Protein AF-A0AAV8US82-F1 (afdb_monomer_lite)

InterPro domains:
  IPR003611 Nuclease associated modular domain 3 [PF07460] (107-121)
  IPR003611 Nuclease associated modular domain 3 [PF07460] (138-174)
  IPR003611 Nuclease associated modular domain 3 [SM00496] (70-86)
  IPR003611 Nuclease associated modular domain 3 [SM00496] (103-119)
  IPR003611 Nuclease associated modular domain 3 [SM00496] (120-136)
  IPR003611 Nuclease associated modular domain 3 [SM00496] (137-153)
  IPR003611 Nuclease associated modular domain 3 [SM00496] (161-177)

Structure (mmCIF, N/CA/C/O backbone):
data_AF-A0AAV8US82-F1
#
_entry.id   AF-A0AAV8US82-F1
#
loop_
_atom_site.group_PDB
_atom_site.id
_atom_site.type_symbol
_atom_site.label_atom_id
_atom_site.label_alt_id
_atom_site.label_comp_id
_atom_site.label_asym_id
_atom_site.label_entity_id
_atom_site.label_seq_id
_atom_site.pdbx_PDB_ins_code
_atom_site.Cartn_x
_atom_site.Cartn_y
_atom_site.Cartn_z
_atom_site.occupancy
_atom_site.B_iso_or_equiv
_atom_site.auth_seq_id
_atom_site.auth_comp_id
_atom_site.auth_asym_id
_atom_site.auth_atom_id
_atom_site.pdbx_PDB_model_num
ATOM 1 N N . MET A 1 1 ? 47.183 8.977 -23.874 1.00 42.22 1 MET A N 1
ATOM 2 C CA . MET A 1 1 ? 47.052 7.527 -23.623 1.00 42.22 1 MET A CA 1
ATOM 3 C C . MET A 1 1 ? 46.440 7.328 -22.242 1.00 42.22 1 MET A C 1
ATOM 5 O O . MET A 1 1 ? 47.158 7.392 -21.258 1.00 42.22 1 MET A O 1
ATOM 9 N N . LEU A 1 2 ? 45.120 7.169 -22.154 1.00 35.06 2 LEU A N 1
ATOM 10 C CA . LEU A 1 2 ? 44.425 6.800 -20.916 1.00 35.06 2 LEU A CA 1
ATOM 11 C C . LEU A 1 2 ? 43.397 5.733 -21.296 1.00 35.06 2 LEU A C 1
ATOM 13 O O . LEU A 1 2 ? 42.353 6.038 -21.866 1.00 35.06 2 LEU A O 1
ATOM 17 N N . PHE A 1 3 ? 43.766 4.471 -21.081 1.00 35.59 3 PHE A N 1
ATOM 18 C CA . PHE A 1 3 ? 42.927 3.312 -21.364 1.00 35.59 3 PHE A CA 1
ATOM 19 C C . PHE A 1 3 ? 41.887 3.142 -20.253 1.00 35.59 3 PHE A C 1
ATOM 21 O O . PHE A 1 3 ? 42.227 2.998 -19.080 1.00 35.59 3 PHE A O 1
ATOM 28 N N . GLY A 1 4 ? 40.613 3.169 -20.646 1.00 35.31 4 GLY A N 1
ATOM 29 C CA . GLY A 1 4 ? 39.471 2.895 -19.785 1.00 35.31 4 GLY A CA 1
ATOM 30 C C . GLY A 1 4 ? 39.311 1.400 -19.508 1.00 35.31 4 GLY A C 1
ATOM 31 O O . GLY A 1 4 ? 39.249 0.583 -20.425 1.00 35.31 4 GLY A O 1
ATOM 32 N N . LEU A 1 5 ? 39.193 1.053 -18.229 1.00 43.91 5 LEU A N 1
ATOM 33 C CA . LEU A 1 5 ? 38.812 -0.277 -17.763 1.00 43.91 5 LEU A CA 1
ATOM 34 C C . LEU A 1 5 ? 37.282 -0.411 -17.810 1.00 43.91 5 LEU A C 1
ATOM 36 O O . LEU A 1 5 ? 36.570 0.111 -16.952 1.00 43.91 5 LEU A O 1
ATOM 40 N N . LYS A 1 6 ? 36.768 -1.125 -18.818 1.00 38.59 6 LYS A N 1
ATOM 41 C CA . LYS A 1 6 ? 35.375 -1.594 -18.867 1.00 38.59 6 LYS A CA 1
ATOM 42 C C . LYS A 1 6 ? 35.201 -2.751 -17.875 1.00 38.59 6 LYS A C 1
ATOM 44 O O . LYS A 1 6 ? 35.838 -3.790 -18.011 1.00 38.59 6 LYS A O 1
ATOM 49 N N . ARG A 1 7 ? 34.318 -2.582 -16.884 1.00 40.16 7 ARG A N 1
ATOM 50 C CA . ARG A 1 7 ? 33.814 -3.672 -16.032 1.00 40.16 7 ARG A CA 1
ATOM 51 C C . ARG A 1 7 ? 32.749 -4.460 -16.792 1.00 40.16 7 ARG A C 1
ATOM 53 O O . ARG A 1 7 ? 31.735 -3.905 -17.204 1.00 40.16 7 ARG A O 1
ATOM 60 N N . GLN A 1 8 ? 32.984 -5.756 -16.933 1.00 41.34 8 GLN A N 1
ATOM 61 C CA . GLN A 1 8 ? 32.079 -6.735 -17.525 1.00 41.34 8 GLN A CA 1
ATOM 62 C C . GLN A 1 8 ? 31.111 -7.227 -16.437 1.00 41.34 8 GLN A C 1
ATOM 64 O O . GLN A 1 8 ? 31.534 -7.802 -15.435 1.00 41.34 8 GLN A O 1
ATOM 69 N N . ILE A 1 9 ? 29.817 -6.952 -16.598 1.00 44.22 9 ILE A N 1
ATOM 70 C CA . ILE A 1 9 ? 28.754 -7.466 -15.727 1.00 44.22 9 ILE A CA 1
ATOM 71 C C . ILE A 1 9 ? 28.287 -8.798 -16.322 1.00 44.22 9 ILE A C 1
ATOM 73 O O . ILE A 1 9 ? 27.673 -8.826 -17.382 1.00 44.22 9 ILE A O 1
ATOM 77 N N . TYR A 1 10 ? 28.591 -9.903 -15.643 1.00 37.44 10 TYR A N 1
ATOM 78 C CA . TYR A 1 10 ? 28.041 -11.227 -15.943 1.00 37.44 10 TYR A CA 1
ATOM 79 C C . TYR A 1 10 ? 26.631 -11.338 -15.336 1.00 37.44 10 TYR A C 1
ATOM 81 O O . TYR A 1 10 ? 26.475 -11.330 -14.113 1.00 37.44 10 TYR A O 1
ATOM 89 N N . SER A 1 11 ? 25.596 -11.455 -16.173 1.00 40.22 11 SER A N 1
ATOM 90 C CA . SER A 1 11 ? 24.223 -11.758 -15.750 1.00 40.22 11 SER A CA 1
ATOM 91 C C . SER A 1 11 ? 23.960 -13.267 -15.815 1.00 40.22 11 SER A C 1
ATOM 93 O O . SER A 1 11 ? 23.619 -13.810 -16.863 1.00 40.22 11 SER A O 1
ATOM 95 N N . GLY A 1 12 ? 24.098 -13.965 -14.689 1.00 34.31 12 GLY A N 1
ATOM 96 C CA . GLY A 1 12 ? 23.643 -15.350 -14.550 1.00 34.31 12 GLY A CA 1
ATOM 97 C C . GLY A 1 12 ? 22.154 -15.414 -14.200 1.00 34.31 12 GLY A C 1
ATOM 98 O O . GLY A 1 12 ? 21.806 -15.472 -13.021 1.00 34.31 12 GLY A O 1
ATOM 99 N N . CYS A 1 13 ? 21.270 -15.416 -15.199 1.00 37.44 13 CYS A N 1
ATOM 100 C CA . CYS A 1 13 ? 19.860 -15.769 -15.006 1.00 37.44 13 CYS A CA 1
ATOM 101 C C . CYS A 1 13 ? 19.706 -17.296 -14.986 1.00 37.44 13 CYS A C 1
ATOM 103 O O . CYS A 1 13 ? 19.759 -17.946 -16.024 1.00 37.44 13 CYS A O 1
ATOM 105 N N . ARG A 1 14 ? 19.490 -17.878 -13.799 1.00 35.06 14 ARG A N 1
ATOM 106 C CA . ARG A 1 14 ? 18.945 -19.237 -13.666 1.00 35.06 14 ARG A CA 1
ATOM 107 C C . ARG A 1 14 ? 17.428 -19.175 -13.822 1.00 35.06 14 ARG A C 1
ATOM 109 O O . ARG A 1 14 ? 16.722 -18.802 -12.887 1.00 35.06 14 ARG A O 1
ATOM 116 N N . THR A 1 15 ? 16.944 -19.562 -14.991 1.00 39.38 15 THR A N 1
ATOM 117 C CA . THR A 1 15 ? 15.550 -19.925 -15.242 1.00 39.38 15 THR A CA 1
ATOM 118 C C . THR A 1 15 ? 15.347 -21.376 -14.798 1.00 39.38 15 THR A C 1
ATOM 120 O O . THR A 1 15 ? 15.816 -22.314 -15.432 1.00 39.38 15 THR A O 1
ATOM 123 N N . SER A 1 16 ? 14.678 -21.593 -13.667 1.00 39.84 16 SER A N 1
ATOM 124 C CA . SER A 1 16 ? 14.129 -22.911 -13.334 1.00 39.84 16 SER A CA 1
ATOM 125 C C . SER A 1 16 ? 12.701 -22.975 -13.869 1.00 39.84 16 SER A C 1
ATOM 127 O O . SER A 1 16 ? 11.777 -22.469 -13.228 1.00 39.84 16 SER A O 1
ATOM 129 N N . GLY A 1 17 ? 12.560 -23.534 -15.072 1.00 35.47 17 GLY A N 1
ATOM 130 C CA . GLY A 1 17 ? 11.281 -23.894 -15.671 1.00 35.47 17 GLY A CA 1
ATOM 131 C C . GLY A 1 17 ? 10.616 -25.046 -14.917 1.00 35.47 17 GLY A C 1
ATOM 132 O O . GLY A 1 17 ? 11.270 -25.995 -14.490 1.00 35.47 17 GLY A O 1
ATOM 133 N N . LEU A 1 18 ? 9.305 -24.920 -14.743 1.00 38.06 18 LEU A N 1
ATOM 134 C CA . LEU A 1 18 ? 8.388 -26.000 -14.402 1.00 38.06 18 LEU A CA 1
ATOM 135 C C . LEU A 1 18 ? 7.977 -26.682 -15.713 1.00 38.06 18 LEU A C 1
ATOM 137 O O . LEU A 1 18 ? 7.464 -26.005 -16.600 1.00 38.06 18 LEU A O 1
ATOM 141 N N . ALA A 1 19 ? 8.164 -27.995 -15.813 1.00 38.72 19 ALA A N 1
ATOM 142 C CA . ALA A 1 19 ? 7.512 -28.838 -16.813 1.00 38.72 19 ALA A CA 1
ATOM 143 C C . ALA A 1 19 ? 6.780 -29.993 -16.096 1.00 38.72 19 ALA A C 1
ATOM 145 O O . ALA A 1 19 ? 7.244 -30.423 -15.034 1.00 38.72 19 ALA A O 1
ATOM 146 N N . PRO A 1 20 ? 5.621 -30.445 -16.613 1.00 46.97 20 PRO A N 1
ATOM 147 C CA . PRO A 1 20 ? 4.799 -31.491 -16.008 1.00 46.97 20 PRO A CA 1
ATOM 148 C C . PRO A 1 20 ? 5.281 -32.901 -16.390 1.00 46.97 20 PRO A C 1
ATOM 150 O O . PRO A 1 20 ? 6.065 -33.067 -17.319 1.00 46.97 20 PRO A O 1
ATOM 153 N N . GLY A 1 21 ? 4.822 -33.896 -15.626 1.00 38.47 21 GLY A N 1
ATOM 154 C CA . GLY A 1 21 ? 5.252 -35.292 -15.708 1.00 38.47 21 GLY A CA 1
ATOM 155 C C . GLY A 1 21 ? 4.680 -36.109 -16.868 1.00 38.47 21 GLY A C 1
ATOM 156 O O . GLY A 1 21 ? 3.776 -35.674 -17.578 1.00 38.47 21 GLY A O 1
ATOM 157 N N . GLY A 1 22 ? 5.223 -37.319 -16.983 1.00 32.03 22 GLY A N 1
ATOM 158 C CA . GLY A 1 22 ? 4.776 -38.407 -17.844 1.00 32.03 22 GLY A CA 1
ATOM 159 C C . GLY A 1 22 ? 5.729 -39.592 -17.694 1.00 32.03 22 GLY A C 1
ATOM 160 O O . GLY A 1 22 ? 6.931 -39.449 -17.903 1.00 32.03 22 GLY A O 1
ATOM 161 N N . ASP A 1 23 ? 5.173 -40.702 -17.231 1.00 35.00 23 ASP A N 1
ATOM 162 C CA . ASP A 1 23 ? 5.767 -42.017 -17.029 1.00 35.00 23 ASP A CA 1
ATOM 163 C C . ASP A 1 23 ? 6.097 -42.694 -18.372 1.00 35.00 23 ASP A C 1
ATOM 165 O O . ASP A 1 23 ? 5.269 -42.643 -19.269 1.00 35.00 23 ASP A O 1
ATOM 169 N N . GLU A 1 24 ? 7.257 -43.345 -18.502 1.00 40.06 24 GLU A N 1
ATOM 170 C CA . GLU A 1 24 ? 7.411 -44.661 -19.151 1.00 40.06 24 GLU A CA 1
ATOM 171 C C . GLU A 1 24 ? 8.867 -45.137 -19.030 1.00 40.06 24 GLU A C 1
ATOM 173 O O . GLU A 1 24 ? 9.829 -44.422 -19.312 1.00 40.06 24 GLU A O 1
ATOM 178 N N . SER A 1 25 ? 8.996 -46.344 -18.498 1.00 43.56 25 SER A N 1
ATOM 179 C CA . SER A 1 25 ? 10.198 -47.160 -18.392 1.00 43.56 25 SER A CA 1
ATOM 180 C C . SER A 1 25 ? 10.533 -47.781 -19.740 1.00 43.56 25 SER A C 1
ATOM 182 O O . SER A 1 25 ? 9.642 -48.393 -20.307 1.00 43.56 25 SER A O 1
ATOM 184 N N . ASP A 1 26 ? 11.796 -47.727 -20.163 1.00 38.09 26 ASP A N 1
ATOM 185 C CA . ASP A 1 26 ? 12.420 -48.818 -20.915 1.00 38.09 26 ASP A CA 1
ATOM 186 C C . ASP A 1 26 ? 13.948 -48.751 -20.794 1.00 38.09 26 ASP A C 1
ATOM 188 O O . ASP A 1 26 ? 14.585 -47.707 -20.967 1.00 38.09 26 ASP A O 1
ATOM 192 N N . ASP A 1 27 ? 14.500 -49.902 -20.425 1.00 39.09 27 ASP A N 1
ATOM 193 C CA . ASP A 1 27 ? 15.907 -50.254 -20.347 1.00 39.09 27 ASP A CA 1
ATOM 194 C C . ASP A 1 27 ? 16.623 -50.072 -21.692 1.00 39.09 27 ASP A C 1
ATOM 196 O O . ASP A 1 27 ? 16.183 -50.624 -22.695 1.00 39.09 27 ASP A O 1
ATOM 200 N N . VAL A 1 28 ? 17.790 -49.418 -21.703 1.00 43.53 28 VAL A N 1
ATOM 201 C CA . VAL A 1 28 ? 18.845 -49.729 -22.682 1.00 43.53 28 VAL A CA 1
ATOM 202 C C . VAL A 1 28 ? 20.243 -49.501 -22.113 1.00 43.53 28 VAL A C 1
ATOM 204 O O . VAL A 1 28 ? 20.536 -48.520 -21.430 1.00 43.53 28 VAL A O 1
ATOM 207 N N . GLU A 1 29 ? 21.066 -50.495 -22.423 1.00 38.88 29 GLU A N 1
ATOM 208 C CA . GLU A 1 29 ? 22.433 -50.789 -22.019 1.00 38.88 29 GLU A CA 1
ATOM 209 C C . GLU A 1 29 ? 23.462 -49.661 -22.127 1.00 38.88 29 GLU A C 1
ATOM 211 O O . GLU A 1 29 ? 23.445 -48.792 -22.998 1.00 38.88 29 GLU A O 1
ATOM 216 N N . ALA A 1 30 ? 24.442 -49.798 -21.237 1.00 40.38 30 ALA A N 1
ATOM 217 C CA . ALA A 1 30 ? 25.710 -49.104 -21.208 1.00 40.38 30 ALA A CA 1
ATOM 218 C C . ALA A 1 30 ? 26.545 -49.324 -22.478 1.00 40.38 30 ALA A C 1
ATOM 220 O O . ALA A 1 30 ? 26.734 -50.455 -22.915 1.00 40.38 30 ALA A O 1
ATOM 221 N N . VAL A 1 31 ? 27.172 -48.248 -22.961 1.00 42.44 31 VAL A N 1
ATOM 222 C CA . VAL A 1 31 ? 28.429 -48.314 -23.715 1.00 42.44 31 VAL A CA 1
ATOM 223 C C . VAL A 1 31 ? 29.298 -47.132 -23.283 1.00 42.44 31 VAL A C 1
ATOM 225 O O . VAL A 1 31 ? 28.999 -45.978 -23.586 1.00 42.44 31 VAL A O 1
ATOM 228 N N . GLU A 1 32 ? 30.367 -47.426 -22.542 1.00 45.19 32 GLU A N 1
ATOM 229 C CA . GLU A 1 32 ? 31.493 -46.509 -22.347 1.00 45.19 32 GLU A CA 1
ATOM 230 C C . GLU A 1 32 ? 32.317 -46.420 -23.637 1.00 45.19 32 GLU A C 1
ATOM 232 O O . GLU A 1 32 ? 32.454 -47.412 -24.360 1.00 45.19 32 GLU A O 1
ATOM 237 N N . PRO A 1 33 ? 32.954 -45.269 -23.892 1.00 49.41 33 PRO A N 1
ATOM 238 C CA . PRO A 1 33 ? 34.357 -45.387 -24.264 1.00 49.41 33 PRO A CA 1
ATOM 239 C C . PRO A 1 33 ? 35.280 -44.477 -23.455 1.00 49.41 33 PRO A C 1
ATOM 241 O O . PRO A 1 33 ? 35.048 -43.283 -23.260 1.00 49.41 33 PRO A O 1
ATOM 244 N N . ALA A 1 34 ? 36.374 -45.109 -23.041 1.00 37.97 34 ALA A N 1
ATOM 245 C CA . ALA A 1 34 ? 37.576 -44.522 -22.494 1.00 37.97 34 ALA A CA 1
ATOM 246 C C . ALA A 1 34 ? 38.174 -43.462 -23.429 1.00 37.97 34 ALA A C 1
ATOM 248 O O . ALA A 1 34 ? 38.302 -43.678 -24.635 1.00 37.97 34 ALA A O 1
ATOM 249 N N . VAL A 1 35 ? 38.628 -42.356 -22.842 1.00 43.00 35 VAL A N 1
ATOM 250 C CA . VAL A 1 35 ? 39.657 -41.511 -23.450 1.00 43.00 35 VAL A CA 1
ATOM 251 C C . VAL A 1 35 ? 40.650 -41.104 -22.370 1.00 43.00 35 VAL A C 1
ATOM 253 O O . VAL A 1 35 ? 40.298 -40.501 -21.356 1.00 43.00 35 VAL A O 1
ATOM 256 N N . GLU A 1 36 ? 41.886 -41.528 -22.594 1.00 35.81 36 GLU A N 1
ATOM 257 C CA . GLU A 1 36 ? 43.072 -41.266 -21.796 1.00 35.81 36 GLU A CA 1
ATOM 258 C C . GLU A 1 36 ? 43.536 -39.807 -21.935 1.00 35.81 36 GLU A C 1
ATOM 260 O O . GLU A 1 36 ? 43.496 -39.232 -23.018 1.00 35.81 36 GLU A O 1
ATOM 265 N N . GLY A 1 37 ? 44.056 -39.262 -20.830 1.00 35.22 37 GLY A N 1
ATOM 266 C CA . GLY A 1 37 ? 45.228 -38.380 -20.809 1.00 35.22 37 GLY A CA 1
ATOM 267 C C . GLY A 1 37 ? 45.095 -36.939 -21.318 1.00 35.22 37 GLY A C 1
ATOM 268 O O . GLY A 1 37 ? 45.296 -36.673 -22.494 1.00 35.22 37 GLY A O 1
ATOM 269 N N . SER A 1 38 ? 44.990 -35.978 -20.392 1.00 38.78 38 SER A N 1
ATOM 270 C CA . SER A 1 38 ? 45.718 -34.704 -20.527 1.00 38.78 38 SER A CA 1
ATOM 271 C C . SER A 1 38 ? 45.970 -34.046 -19.162 1.00 38.78 38 SER A C 1
ATOM 273 O O . SER A 1 38 ? 45.049 -33.564 -18.507 1.00 38.78 38 SER A O 1
ATOM 275 N N . GLU A 1 39 ? 47.235 -34.093 -18.751 1.00 36.66 39 GLU A N 1
ATOM 276 C CA . GLU A 1 39 ? 48.008 -33.043 -18.070 1.00 36.66 39 GLU A CA 1
ATOM 277 C C . GLU A 1 39 ? 47.275 -32.142 -17.055 1.00 36.66 39 GLU A C 1
ATOM 279 O O . GLU A 1 39 ? 46.651 -31.133 -17.378 1.00 36.66 39 GLU A O 1
ATOM 284 N N . VAL A 1 40 ? 47.454 -32.479 -15.776 1.00 36.41 40 VAL A N 1
ATOM 285 C CA . VAL A 1 40 ? 47.210 -31.600 -14.627 1.00 36.41 40 VAL A CA 1
ATOM 286 C C . VAL A 1 40 ? 48.315 -30.544 -14.560 1.00 36.41 40 VAL A C 1
ATOM 288 O O . VAL A 1 40 ? 49.435 -30.831 -14.145 1.00 36.41 40 VAL A O 1
ATOM 291 N N . SER A 1 41 ? 47.990 -29.317 -14.964 1.00 39.94 41 SER A N 1
ATOM 292 C CA . SER A 1 41 ? 48.789 -28.125 -14.683 1.00 39.94 41 SER A CA 1
ATOM 293 C C . SER A 1 41 ? 48.638 -27.721 -13.214 1.00 39.94 41 SER A C 1
ATOM 295 O O . SER A 1 41 ? 47.520 -27.569 -12.714 1.00 39.94 41 SER A O 1
ATOM 297 N N . GLU A 1 42 ? 49.771 -27.534 -12.548 1.00 42.91 42 GLU A N 1
ATOM 298 C CA . GLU A 1 42 ? 49.919 -27.095 -11.163 1.00 42.91 42 GLU A CA 1
ATOM 299 C C . GLU A 1 42 ? 49.167 -25.777 -10.902 1.00 42.91 42 GLU A C 1
ATOM 301 O O . GLU A 1 42 ? 49.471 -24.739 -11.486 1.00 42.91 42 GLU A O 1
ATOM 306 N N . THR A 1 43 ? 48.167 -25.811 -10.018 1.00 45.25 43 THR A N 1
ATOM 307 C CA . THR A 1 43 ? 47.488 -24.610 -9.513 1.00 45.25 43 THR A CA 1
ATOM 308 C C . THR A 1 43 ? 48.065 -24.192 -8.164 1.00 45.25 43 THR A C 1
ATOM 310 O O . THR A 1 43 ? 48.026 -24.961 -7.202 1.00 45.25 43 THR A O 1
ATOM 313 N N . ASP A 1 44 ? 48.541 -22.947 -8.119 1.00 39.66 44 ASP A N 1
ATOM 314 C CA . ASP A 1 44 ? 49.015 -22.178 -6.964 1.00 39.66 44 ASP A CA 1
ATOM 315 C C . ASP A 1 44 ? 48.190 -22.364 -5.667 1.00 39.66 44 ASP A C 1
ATOM 317 O O . ASP A 1 44 ? 46.976 -22.121 -5.653 1.00 39.66 44 ASP A O 1
ATOM 321 N N . PRO A 1 45 ? 48.824 -22.682 -4.521 1.00 46.34 45 PRO A N 1
ATOM 322 C CA . PRO A 1 45 ? 48.149 -22.823 -3.238 1.00 46.34 45 PRO A CA 1
ATOM 323 C C . PRO A 1 45 ? 48.113 -21.477 -2.495 1.00 46.34 45 PRO A C 1
ATOM 325 O O . PRO A 1 45 ? 48.890 -21.252 -1.569 1.00 46.34 45 PRO A O 1
ATOM 328 N N . SER A 1 46 ? 47.222 -20.551 -2.870 1.00 48.38 46 SER A N 1
ATOM 329 C CA . SER A 1 46 ? 47.051 -19.309 -2.080 1.00 48.38 46 SER A CA 1
ATOM 330 C C . SER A 1 46 ? 45.626 -18.769 -1.911 1.00 48.38 46 SER A C 1
ATOM 332 O O . SER A 1 46 ? 45.451 -17.717 -1.300 1.00 48.38 46 SER A O 1
ATOM 334 N N . GLN A 1 47 ? 44.580 -19.498 -2.321 1.00 45.28 47 GLN A N 1
ATOM 335 C CA . GLN A 1 47 ? 43.186 -19.125 -2.018 1.00 45.28 47 GLN A CA 1
ATOM 336 C C . GLN A 1 47 ? 42.336 -20.325 -1.582 1.00 45.28 47 GLN A C 1
ATOM 338 O O . GLN A 1 47 ? 41.368 -20.711 -2.230 1.00 45.28 47 GLN A O 1
ATOM 343 N N . ALA A 1 48 ? 42.688 -20.919 -0.442 1.00 38.69 48 ALA A N 1
ATOM 344 C CA . ALA A 1 48 ? 41.794 -21.812 0.285 1.00 38.69 48 ALA A CA 1
ATOM 345 C C . ALA A 1 48 ? 40.976 -20.993 1.296 1.00 38.69 48 ALA A C 1
ATOM 347 O O . ALA A 1 48 ? 41.272 -20.973 2.491 1.00 38.69 48 ALA A O 1
ATOM 348 N N . ASP A 1 49 ? 39.932 -20.310 0.822 1.00 42.88 49 ASP A N 1
ATOM 349 C CA . ASP A 1 49 ? 38.871 -19.831 1.707 1.00 42.88 49 ASP A CA 1
ATOM 350 C C . ASP A 1 49 ? 38.201 -21.057 2.339 1.00 42.88 49 ASP A C 1
ATOM 352 O O . ASP A 1 49 ? 37.362 -21.728 1.735 1.00 42.88 49 ASP A O 1
ATOM 356 N N . GLY A 1 50 ? 38.604 -21.369 3.571 1.00 44.12 50 GLY A N 1
ATOM 357 C CA . GLY A 1 50 ? 38.113 -22.474 4.391 1.00 44.12 50 GLY A CA 1
ATOM 358 C C . GLY A 1 50 ? 36.653 -22.319 4.819 1.00 44.12 50 GLY A C 1
ATOM 359 O O . GLY A 1 50 ? 36.335 -22.356 6.008 1.00 44.12 50 GLY A O 1
ATOM 360 N N . ARG A 1 51 ? 35.720 -22.188 3.871 1.00 45.16 51 ARG A N 1
ATOM 361 C CA . ARG A 1 51 ? 34.315 -22.514 4.121 1.00 45.16 51 ARG A CA 1
ATOM 362 C C . ARG A 1 51 ? 34.196 -24.026 4.114 1.00 45.16 51 ARG A C 1
ATOM 364 O O . ARG A 1 51 ? 33.913 -24.630 3.086 1.00 45.16 51 ARG A O 1
ATOM 371 N N . ALA A 1 52 ? 34.411 -24.623 5.285 1.00 47.31 52 ALA A N 1
ATOM 372 C CA . ALA A 1 52 ? 34.056 -26.008 5.540 1.00 47.31 52 ALA A CA 1
ATOM 373 C C . ALA A 1 52 ? 32.652 -26.268 4.974 1.00 47.31 52 ALA A C 1
ATOM 375 O O . ALA A 1 52 ? 31.669 -25.673 5.427 1.00 47.31 52 ALA A O 1
ATOM 376 N N . SER A 1 53 ? 32.575 -27.115 3.947 1.00 48.94 53 SER A N 1
ATOM 377 C CA . SER A 1 53 ? 31.325 -27.619 3.395 1.00 48.94 53 SER A CA 1
ATOM 378 C C . SER A 1 53 ? 30.524 -28.223 4.538 1.00 48.94 53 SER A C 1
ATOM 380 O O . SER A 1 53 ? 30.805 -29.331 4.988 1.00 48.94 53 SER A O 1
ATOM 382 N N . THR A 1 54 ? 29.541 -27.481 5.053 1.00 59.00 54 THR A N 1
ATOM 383 C CA . THR A 1 54 ? 28.614 -28.002 6.053 1.00 59.00 54 THR A CA 1
ATOM 384 C C . THR A 1 54 ? 27.927 -29.194 5.408 1.00 59.00 54 THR A C 1
ATOM 386 O O . THR A 1 54 ? 27.160 -29.021 4.454 1.00 59.00 54 THR A O 1
ATOM 389 N N . SER A 1 55 ? 28.249 -30.400 5.872 1.00 67.19 55 SER A N 1
ATOM 390 C CA . SER A 1 55 ? 27.667 -31.628 5.350 1.00 67.19 55 SER A CA 1
ATOM 391 C C . SER A 1 55 ? 26.144 -31.486 5.388 1.00 67.19 55 SER A C 1
ATOM 393 O O . SER A 1 55 ? 25.537 -31.192 6.423 1.00 67.19 55 SER A O 1
ATOM 395 N N . LYS A 1 56 ? 25.503 -31.577 4.218 1.00 78.62 56 LYS A N 1
ATOM 396 C CA . LYS A 1 56 ? 24.048 -31.445 4.115 1.00 78.62 56 LYS A CA 1
ATOM 397 C C . LYS A 1 56 ? 23.432 -32.575 4.941 1.00 78.62 56 LYS A C 1
ATOM 399 O O . LYS A 1 56 ? 23.477 -33.727 4.532 1.00 78.62 56 LYS A O 1
ATOM 404 N N . LEU A 1 57 ? 22.834 -32.236 6.088 1.00 80.06 57 LEU A N 1
ATOM 405 C CA . LEU A 1 57 ? 22.068 -33.178 6.913 1.00 80.06 57 LEU A CA 1
ATOM 406 C C . LEU A 1 57 ? 21.085 -33.961 6.037 1.00 80.06 57 LEU A C 1
ATOM 408 O O . LEU A 1 57 ? 20.373 -33.342 5.233 1.00 80.06 57 LEU A O 1
ATOM 412 N N . SER A 1 58 ? 21.014 -35.279 6.243 1.00 87.31 58 SER A N 1
ATOM 413 C CA . SER A 1 58 ? 20.055 -36.154 5.564 1.00 87.31 58 SER A CA 1
ATOM 414 C C . SER A 1 58 ? 18.611 -35.730 5.865 1.00 87.31 58 SER A C 1
ATOM 416 O O . SER A 1 58 ? 18.312 -35.121 6.901 1.00 87.31 58 SER A O 1
ATOM 418 N N . SER A 1 59 ? 17.692 -36.040 4.947 1.00 84.00 59 SER A N 1
ATOM 419 C CA . SER A 1 59 ? 16.255 -35.753 5.092 1.00 84.00 59 SER A CA 1
ATOM 420 C C . SER A 1 59 ? 15.679 -36.342 6.388 1.00 84.00 59 SER A C 1
ATOM 422 O O . SER A 1 59 ? 14.899 -35.681 7.078 1.00 84.00 59 SER A O 1
ATOM 424 N N . SER A 1 60 ? 16.144 -37.536 6.768 1.00 85.81 60 SER A N 1
ATOM 425 C CA . SER A 1 60 ? 15.769 -38.222 8.007 1.00 85.81 60 SER A CA 1
ATOM 426 C C . SER A 1 60 ? 16.208 -37.452 9.262 1.00 85.81 60 SER A C 1
ATOM 428 O O . SER A 1 60 ? 15.384 -37.174 10.138 1.00 85.81 60 SER A O 1
ATOM 430 N N . SER A 1 61 ? 17.460 -36.982 9.323 1.00 86.38 61 SER A N 1
ATOM 431 C CA . SER A 1 61 ? 17.958 -36.198 10.466 1.00 86.38 61 SER A CA 1
ATOM 432 C C . SER A 1 61 ? 17.216 -34.866 10.623 1.00 86.38 61 SER A C 1
ATOM 434 O O . SER A 1 61 ? 16.889 -34.457 11.740 1.00 86.38 61 SER A O 1
ATOM 436 N N . ARG A 1 62 ? 16.853 -34.206 9.514 1.00 87.62 62 ARG A N 1
ATOM 437 C CA . ARG A 1 62 ? 16.023 -32.984 9.551 1.00 87.62 62 ARG A CA 1
ATOM 438 C C . ARG A 1 62 ? 14.626 -33.260 10.102 1.00 87.62 62 ARG A C 1
ATOM 440 O O . ARG A 1 62 ? 14.117 -32.470 10.900 1.00 87.62 62 ARG A O 1
ATOM 447 N N . ALA A 1 63 ? 14.019 -34.383 9.719 1.00 86.69 63 ALA A N 1
ATOM 448 C CA . ALA A 1 63 ? 12.708 -34.784 10.220 1.00 86.69 63 ALA A CA 1
ATOM 449 C C . ALA A 1 63 ? 12.738 -35.067 11.731 1.00 86.69 63 ALA A C 1
ATOM 451 O O . ALA A 1 63 ? 11.837 -34.638 12.455 1.00 86.69 63 ALA A O 1
ATOM 452 N N . GLN A 1 64 ? 13.792 -35.720 12.230 1.00 91.44 64 GLN A N 1
ATOM 453 C CA . GLN A 1 64 ? 13.972 -35.968 13.664 1.00 91.44 64 GLN A CA 1
ATOM 454 C C . GLN A 1 64 ? 14.139 -34.667 14.465 1.00 91.44 64 GLN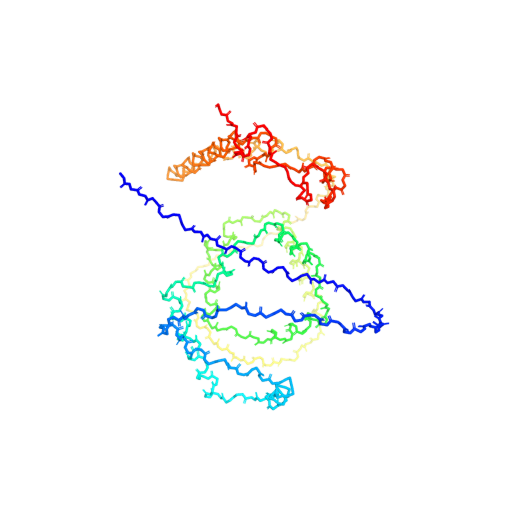 A C 1
ATOM 456 O O . GLN A 1 64 ? 13.506 -34.504 15.510 1.00 91.44 64 GLN A O 1
ATOM 461 N N . ILE A 1 65 ? 14.926 -33.711 13.960 1.00 87.94 65 ILE A N 1
ATOM 462 C CA . ILE A 1 65 ? 15.092 -32.390 14.589 1.00 87.94 65 ILE A CA 1
ATOM 463 C C . ILE A 1 65 ? 13.762 -31.623 14.598 1.00 87.94 65 ILE A C 1
ATOM 465 O O . ILE A 1 65 ? 13.368 -31.080 15.630 1.00 87.94 65 ILE A O 1
ATOM 469 N N . SER A 1 66 ? 13.030 -31.622 13.480 1.00 88.94 66 SER A N 1
ATOM 470 C CA . SER A 1 66 ? 11.732 -30.944 13.367 1.00 88.94 66 SER A CA 1
ATOM 471 C C . SER A 1 66 ? 10.702 -31.502 14.356 1.00 88.94 66 SER A C 1
ATOM 473 O O . SER A 1 66 ? 10.060 -30.736 15.080 1.00 88.94 66 SER A O 1
ATOM 475 N N . LYS A 1 67 ? 10.612 -32.836 14.478 1.00 91.00 67 LYS A N 1
ATOM 476 C CA . LYS A 1 67 ? 9.750 -33.499 15.471 1.00 91.00 67 LYS A CA 1
ATOM 477 C C . LYS A 1 67 ? 10.099 -33.074 16.902 1.00 91.00 67 LYS A C 1
ATOM 479 O O . LYS A 1 67 ? 9.193 -32.744 17.659 1.00 91.00 67 LYS A O 1
ATOM 484 N N . LYS A 1 68 ? 11.391 -33.010 17.250 1.00 90.19 68 LYS A N 1
ATOM 485 C CA . LYS A 1 68 ? 11.861 -32.591 18.586 1.00 90.19 68 LYS A CA 1
ATOM 486 C C . LYS A 1 68 ? 11.596 -31.112 18.900 1.00 90.19 68 LYS A C 1
ATOM 488 O O . LYS A 1 68 ? 11.442 -30.754 20.063 1.00 90.19 68 LYS A O 1
ATOM 493 N N . MET A 1 69 ? 11.555 -30.245 17.888 1.00 88.69 69 MET A N 1
ATOM 494 C CA . MET A 1 69 ? 11.352 -28.799 18.070 1.00 88.69 69 MET A CA 1
ATOM 495 C C . MET A 1 69 ? 9.872 -28.391 18.065 1.00 88.69 69 MET A C 1
ATOM 497 O O . MET A 1 69 ? 9.529 -27.298 18.528 1.00 88.69 69 MET A O 1
ATOM 501 N N . LYS A 1 70 ? 8.980 -29.252 17.563 1.00 90.25 70 LYS A N 1
ATOM 502 C CA . LYS A 1 70 ? 7.547 -28.964 17.464 1.00 90.25 70 LYS A CA 1
ATOM 503 C C . LYS A 1 70 ? 6.933 -28.778 18.857 1.00 90.25 70 LYS A C 1
ATOM 505 O O . LYS A 1 70 ? 7.003 -29.656 19.706 1.00 90.25 70 LYS A O 1
ATOM 510 N N . GLY A 1 71 ? 6.318 -27.616 19.085 1.00 87.69 71 GLY A N 1
ATOM 511 C CA . GLY A 1 71 ? 5.620 -27.289 20.337 1.00 87.69 71 GLY A CA 1
ATOM 512 C C . GLY A 1 71 ? 6.504 -26.749 21.467 1.00 87.69 71 GLY A C 1
ATOM 513 O O . GLY A 1 71 ? 5.978 -26.374 22.517 1.00 87.69 71 GLY A O 1
ATOM 514 N N . ARG A 1 72 ? 7.826 -26.641 21.270 1.00 90.00 72 ARG A N 1
ATOM 515 C CA . ARG A 1 72 ? 8.728 -26.097 22.293 1.00 90.00 72 ARG A CA 1
ATOM 516 C C . ARG A 1 72 ? 8.457 -24.607 22.519 1.00 90.00 72 ARG A C 1
ATOM 518 O O . ARG A 1 72 ? 8.588 -23.793 21.606 1.00 90.00 72 ARG A O 1
ATOM 525 N N . LYS A 1 73 ? 8.120 -24.229 23.754 1.00 90.75 73 LYS A N 1
ATOM 526 C CA . LYS A 1 73 ? 7.985 -22.824 24.165 1.00 90.75 73 LYS A CA 1
ATOM 527 C C . LYS A 1 73 ? 9.336 -22.320 24.668 1.00 90.75 73 LYS A C 1
ATOM 529 O O . LYS A 1 73 ? 9.918 -22.908 25.570 1.00 90.75 73 LYS A O 1
ATOM 534 N N . LEU A 1 74 ? 9.839 -21.238 24.080 1.00 90.81 74 LEU A N 1
ATOM 535 C CA . LEU A 1 74 ? 11.062 -20.584 24.555 1.00 90.81 74 LEU A CA 1
ATOM 536 C C . LEU A 1 74 ? 10.821 -19.919 25.918 1.00 90.81 74 LEU A C 1
ATOM 538 O O . LEU A 1 74 ? 9.756 -19.322 26.128 1.00 90.81 74 LEU A O 1
ATOM 542 N N . SER A 1 75 ? 11.821 -19.985 26.803 1.00 94.56 75 SER A N 1
ATOM 543 C CA . SER A 1 75 ? 11.816 -19.243 28.068 1.00 94.56 75 SER A CA 1
ATOM 544 C C . SER A 1 75 ? 11.803 -17.733 27.813 1.00 94.56 75 SER A C 1
ATOM 546 O O . SER A 1 75 ? 12.222 -17.273 26.746 1.00 94.56 75 SER A O 1
ATOM 548 N N . ALA A 1 76 ? 11.309 -16.955 28.780 1.00 94.00 76 ALA A N 1
ATOM 549 C CA . ALA A 1 76 ? 11.290 -15.493 28.685 1.00 94.00 76 ALA A CA 1
ATOM 550 C C . ALA A 1 76 ? 12.701 -14.927 28.459 1.00 94.00 76 ALA A C 1
ATOM 552 O O . ALA A 1 76 ? 12.899 -14.132 27.547 1.00 94.00 76 ALA A O 1
ATOM 553 N N . GLU A 1 77 ? 13.693 -15.439 29.191 1.00 95.38 77 GLU A N 1
ATOM 554 C CA . GLU A 1 77 ? 15.101 -15.058 29.035 1.00 95.38 77 GLU A CA 1
ATOM 555 C C . GLU A 1 77 ? 15.638 -15.342 27.629 1.00 95.38 77 GLU A C 1
ATOM 557 O O . GLU A 1 77 ? 16.331 -14.517 27.042 1.00 95.38 77 GLU A O 1
ATOM 562 N N . THR A 1 78 ? 15.296 -16.497 27.048 1.00 94.12 78 THR A N 1
ATOM 563 C CA . THR A 1 78 ? 15.754 -16.846 25.694 1.00 94.12 78 THR A CA 1
ATOM 564 C C . THR A 1 78 ? 15.093 -15.954 24.646 1.00 94.12 78 THR A C 1
ATOM 566 O O . THR A 1 78 ? 15.747 -15.537 23.691 1.00 94.12 78 THR A O 1
ATOM 569 N N . LYS A 1 79 ? 13.809 -15.616 24.825 1.00 95.31 79 LYS A N 1
ATOM 570 C CA . LYS A 1 79 ? 13.113 -14.654 23.958 1.00 95.31 79 LYS A CA 1
ATOM 571 C C . LYS A 1 79 ? 13.747 -13.270 24.039 1.00 95.31 79 LYS A C 1
ATOM 573 O O . LYS A 1 79 ? 13.903 -12.638 22.999 1.00 95.31 79 LYS A O 1
ATOM 578 N N . GLU A 1 80 ? 14.139 -12.835 25.234 1.00 94.69 80 GLU A N 1
ATOM 579 C CA . GLU A 1 80 ? 14.786 -11.537 25.421 1.00 94.69 80 GLU A CA 1
ATOM 580 C C . GLU A 1 80 ? 16.182 -11.506 24.795 1.00 94.69 80 GLU A C 1
ATOM 582 O O . GLU A 1 80 ? 16.502 -10.573 24.065 1.00 94.69 80 GLU A O 1
ATOM 587 N N . LYS A 1 81 ? 16.977 -12.574 24.937 1.00 96.81 81 LYS A N 1
ATOM 588 C CA . LYS A 1 81 ? 18.269 -12.699 24.237 1.00 96.81 81 LYS A CA 1
ATOM 589 C C . LYS A 1 81 ? 18.112 -12.611 22.717 1.00 96.81 81 LYS A C 1
ATOM 591 O O . LYS A 1 81 ? 18.856 -11.885 22.063 1.00 96.81 81 LYS A O 1
ATOM 596 N N . ILE A 1 82 ? 17.121 -13.307 22.154 1.00 94.56 82 ILE A N 1
ATOM 597 C CA . ILE A 1 82 ? 16.812 -13.234 20.716 1.00 94.56 82 ILE A CA 1
ATOM 598 C C . ILE A 1 82 ? 16.374 -11.817 20.328 1.00 94.56 82 ILE A C 1
ATOM 600 O O . ILE A 1 82 ? 16.794 -11.313 19.287 1.00 94.56 82 ILE A O 1
ATOM 604 N N . ARG A 1 83 ? 15.552 -11.163 21.157 1.00 96.62 83 ARG A N 1
ATOM 605 C CA . ARG A 1 83 ? 15.095 -9.788 20.931 1.00 96.62 83 ARG A CA 1
ATOM 606 C C . ARG A 1 83 ? 16.269 -8.810 20.905 1.00 96.62 83 ARG A C 1
ATOM 608 O O . ARG A 1 83 ? 16.375 -8.055 19.946 1.00 96.62 83 ARG A O 1
ATOM 615 N N . LEU A 1 84 ? 17.144 -8.838 21.908 1.00 95.25 84 LEU A N 1
ATOM 616 C CA . LEU A 1 84 ? 18.310 -7.954 21.996 1.00 95.25 84 LEU A CA 1
ATOM 617 C C . LEU A 1 84 ? 19.279 -8.182 20.832 1.00 95.25 84 LEU A C 1
ATOM 619 O O . LEU A 1 84 ? 19.721 -7.221 20.208 1.00 95.25 84 LEU A O 1
ATOM 623 N N . ALA A 1 85 ? 19.535 -9.443 20.471 1.00 95.06 85 ALA A N 1
ATOM 624 C CA . ALA A 1 85 ? 20.348 -9.776 19.304 1.00 95.06 85 ALA A CA 1
ATOM 625 C C . ALA A 1 85 ? 19.717 -9.286 17.986 1.00 95.06 85 ALA A C 1
ATOM 627 O O . ALA A 1 85 ? 20.419 -8.835 17.086 1.00 95.06 85 ALA A O 1
ATOM 628 N N . ALA A 1 86 ? 18.388 -9.345 17.851 1.00 94.56 86 ALA A N 1
ATOM 629 C CA . ALA A 1 86 ? 17.704 -8.802 16.681 1.00 94.56 86 ALA A CA 1
ATOM 630 C C . ALA A 1 86 ? 17.769 -7.267 16.641 1.00 94.56 86 ALA A C 1
ATOM 632 O O . ALA A 1 86 ? 17.983 -6.700 15.570 1.00 94.56 86 ALA A O 1
ATOM 633 N N . LEU A 1 87 ? 17.599 -6.600 17.788 1.00 93.25 87 LEU A N 1
ATOM 634 C CA . LEU A 1 87 ? 17.674 -5.143 17.892 1.00 93.25 87 LEU A CA 1
ATOM 635 C C . LEU A 1 87 ? 19.064 -4.625 17.522 1.00 93.25 87 LEU A C 1
ATOM 637 O O . LEU A 1 87 ? 19.146 -3.721 16.697 1.00 93.25 87 LEU A O 1
ATOM 641 N N . SER A 1 88 ? 20.136 -5.250 18.014 1.00 93.25 88 SER A N 1
ATOM 642 C CA . SER A 1 88 ? 21.505 -4.834 17.680 1.00 93.25 88 SER A CA 1
ATOM 643 C C . SER A 1 88 ? 21.812 -4.967 16.182 1.00 93.25 88 SER A C 1
ATOM 645 O O . SER A 1 88 ? 22.402 -4.070 15.578 1.00 93.25 88 SER A O 1
ATOM 647 N N . VAL A 1 89 ? 21.340 -6.038 15.532 1.00 90.12 89 VAL A N 1
ATOM 648 C CA . VAL A 1 89 ? 21.454 -6.205 14.070 1.00 90.12 89 VAL A CA 1
ATOM 649 C C . VAL A 1 89 ? 20.657 -5.133 13.320 1.00 90.12 89 VAL A C 1
ATOM 651 O O . VAL A 1 89 ? 21.114 -4.619 12.297 1.00 90.12 89 VAL A O 1
ATOM 654 N N . TRP A 1 90 ? 19.463 -4.787 13.804 1.00 86.38 90 TRP A N 1
ATOM 655 C CA . TRP A 1 90 ? 18.621 -3.753 13.198 1.00 86.38 90 TRP A CA 1
ATOM 656 C C . TRP A 1 90 ? 19.194 -2.345 13.361 1.00 86.38 90 TRP A C 1
ATOM 658 O O . TRP A 1 90 ? 19.139 -1.561 12.414 1.00 86.38 90 TRP A O 1
ATOM 668 N N . GLU A 1 91 ? 19.737 -2.021 14.532 1.00 89.50 91 GLU A N 1
ATOM 669 C CA . GLU A 1 91 ? 20.412 -0.749 14.800 1.00 89.50 91 GLU A CA 1
ATOM 670 C C . GLU A 1 91 ? 21.624 -0.580 13.891 1.00 89.50 91 GLU A C 1
ATOM 672 O O . GLU A 1 91 ? 21.729 0.443 13.214 1.00 89.50 91 GLU A O 1
ATOM 677 N N . LYS A 1 92 ? 22.456 -1.622 13.768 1.00 90.12 92 LYS A N 1
ATOM 678 C CA . LYS A 1 92 ? 23.595 -1.636 12.845 1.00 90.12 92 LYS A CA 1
ATOM 679 C C . LYS A 1 92 ? 23.166 -1.402 11.393 1.00 90.12 92 LYS A C 1
ATOM 681 O O . LYS A 1 92 ? 23.681 -0.499 10.743 1.00 90.12 92 LYS A O 1
ATOM 686 N N . ARG A 1 93 ? 22.162 -2.137 10.899 1.00 86.06 93 ARG A N 1
ATOM 687 C CA . ARG A 1 93 ? 21.629 -1.947 9.533 1.00 86.06 93 ARG A CA 1
ATOM 688 C C . ARG A 1 93 ? 21.073 -0.545 9.302 1.00 86.06 93 ARG A C 1
ATOM 690 O O . ARG A 1 93 ? 21.248 0.007 8.221 1.00 86.06 93 ARG A O 1
ATOM 697 N N . ARG A 1 94 ? 20.390 0.029 10.299 1.00 84.56 94 ARG A N 1
ATOM 698 C CA . ARG A 1 94 ? 19.858 1.396 10.215 1.00 84.56 94 ARG A CA 1
ATOM 699 C C . ARG A 1 94 ? 20.991 2.425 10.168 1.00 84.56 94 ARG A C 1
ATOM 701 O O . ARG A 1 94 ? 20.905 3.335 9.352 1.00 84.56 94 ARG A O 1
ATOM 708 N N . ALA A 1 95 ? 22.023 2.271 11.000 1.00 86.94 95 ALA A N 1
ATOM 709 C CA . ALA A 1 95 ? 23.195 3.149 11.016 1.00 86.94 95 ALA A CA 1
ATOM 710 C C . ALA A 1 95 ? 23.979 3.091 9.694 1.00 86.94 95 ALA A C 1
ATOM 712 O O . ALA A 1 95 ? 24.400 4.119 9.179 1.00 86.94 95 ALA A O 1
ATOM 713 N N . GLU A 1 96 ? 24.092 1.902 9.100 1.00 87.62 96 GLU A N 1
ATOM 714 C CA . GLU A 1 96 ? 24.713 1.683 7.786 1.00 87.62 96 GLU A CA 1
ATOM 715 C C . GLU A 1 96 ? 23.801 2.081 6.607 1.00 87.62 96 GLU A C 1
ATOM 717 O O . GLU A 1 96 ? 24.170 1.886 5.451 1.00 87.62 96 GLU A O 1
ATOM 722 N N . GLY A 1 97 ? 22.584 2.584 6.862 1.00 81.81 97 GLY A N 1
ATOM 723 C CA . GLY A 1 97 ? 21.629 2.960 5.813 1.00 81.81 97 GLY A CA 1
ATOM 724 C C . GLY A 1 97 ? 21.112 1.785 4.971 1.00 81.81 97 GLY A C 1
ATOM 725 O O . GLY A 1 97 ? 20.447 1.998 3.956 1.00 81.81 97 GLY A O 1
ATOM 726 N N . GLN A 1 98 ? 21.369 0.541 5.389 1.00 77.38 98 GLN A N 1
ATOM 727 C CA . GLN A 1 98 ? 20.912 -0.678 4.725 1.00 77.38 98 GLN A CA 1
ATOM 728 C C . GLN A 1 98 ? 19.412 -0.861 4.954 1.00 77.38 98 GLN A C 1
ATOM 730 O O . GLN A 1 98 ? 18.948 -1.633 5.801 1.00 77.38 98 GLN A O 1
ATOM 735 N N . ASN A 1 99 ? 18.624 -0.118 4.185 1.00 71.44 99 ASN A N 1
ATOM 736 C CA . ASN A 1 99 ? 17.196 -0.337 4.114 1.00 71.44 99 ASN A CA 1
ATOM 737 C C . ASN A 1 99 ? 16.930 -1.694 3.447 1.00 71.44 99 ASN A C 1
ATOM 739 O O . ASN A 1 99 ? 17.707 -2.166 2.618 1.00 71.44 99 ASN A O 1
ATOM 743 N N . ASN A 1 100 ? 15.816 -2.338 3.794 1.00 76.19 100 ASN A N 1
ATOM 744 C CA . ASN A 1 100 ? 15.407 -3.549 3.092 1.00 76.19 100 ASN A CA 1
ATOM 745 C C . ASN A 1 100 ? 15.285 -3.210 1.592 1.00 76.19 100 ASN A C 1
ATOM 747 O O . ASN A 1 100 ? 14.484 -2.330 1.273 1.00 76.19 100 ASN A O 1
ATOM 751 N N . PRO A 1 101 ? 16.002 -3.884 0.673 1.00 69.75 101 PRO A N 1
ATOM 752 C CA . PRO A 1 101 ? 15.952 -3.562 -0.757 1.00 69.75 101 PRO A CA 1
ATOM 753 C C . PRO A 1 101 ? 14.537 -3.701 -1.336 1.00 69.75 101 PRO A C 1
ATOM 755 O O . PRO A 1 101 ? 14.202 -3.084 -2.340 1.00 69.75 101 PRO A O 1
ATOM 758 N N . ARG A 1 102 ? 13.653 -4.460 -0.672 1.00 76.56 102 ARG A N 1
ATOM 759 C CA . ARG A 1 102 ? 12.228 -4.546 -1.032 1.00 76.56 102 ARG A CA 1
ATOM 760 C C . ARG A 1 102 ? 11.411 -3.309 -0.659 1.00 76.56 102 ARG A C 1
ATOM 762 O O . ARG A 1 102 ? 10.300 -3.173 -1.150 1.00 76.56 102 ARG A O 1
ATOM 769 N N . ARG A 1 103 ? 11.911 -2.446 0.230 1.00 74.25 103 ARG A N 1
ATOM 770 C CA . ARG A 1 103 ? 11.221 -1.224 0.668 1.00 74.25 103 ARG A CA 1
ATOM 771 C C . ARG A 1 103 ? 11.401 -0.074 -0.322 1.00 74.25 103 ARG A C 1
ATOM 773 O O . ARG A 1 103 ? 10.523 0.773 -0.393 1.00 74.25 103 ARG A O 1
ATOM 780 N N . THR A 1 104 ? 12.506 -0.053 -1.063 1.00 71.31 104 THR A N 1
ATOM 781 C CA . THR A 1 104 ? 12.783 0.924 -2.132 1.00 71.31 104 THR A CA 1
ATOM 782 C C . THR A 1 104 ? 12.482 0.382 -3.524 1.00 71.31 104 THR A C 1
ATOM 784 O O . THR A 1 104 ? 12.552 1.125 -4.492 1.00 71.31 104 THR A O 1
ATOM 787 N N . ARG A 1 105 ? 12.148 -0.907 -3.649 1.00 82.69 105 ARG A N 1
ATOM 788 C CA . ARG A 1 105 ? 11.771 -1.493 -4.930 1.00 82.69 105 ARG A CA 1
ATOM 789 C C . ARG A 1 105 ? 10.435 -0.920 -5.389 1.00 82.69 105 ARG A C 1
ATOM 791 O O . ARG A 1 105 ? 9.401 -1.183 -4.772 1.00 82.69 105 ARG A O 1
ATOM 798 N N . GLU A 1 106 ? 10.461 -0.215 -6.507 1.00 81.19 106 GLU A N 1
ATOM 799 C CA . GLU A 1 106 ? 9.253 0.220 -7.189 1.00 81.19 106 GLU A CA 1
ATOM 800 C C . GLU A 1 106 ? 8.517 -1.001 -7.745 1.00 81.19 106 GLU A C 1
ATOM 802 O O . GLU A 1 106 ? 9.074 -1.856 -8.435 1.00 81.19 106 GLU A O 1
ATOM 807 N N . VAL A 1 107 ? 7.252 -1.144 -7.357 1.00 88.56 107 VAL A N 1
ATOM 808 C CA . VAL A 1 107 ? 6.362 -2.153 -7.935 1.00 88.56 107 VAL A CA 1
ATOM 809 C C . VAL A 1 107 ? 5.818 -1.579 -9.238 1.00 88.56 107 VAL A C 1
ATOM 811 O O . VAL A 1 107 ? 5.266 -0.477 -9.189 1.00 88.56 107 VAL A O 1
ATOM 814 N N . SER A 1 108 ? 5.959 -2.320 -10.347 1.00 91.19 108 SER A N 1
ATOM 815 C CA . SER A 1 108 ? 5.436 -1.927 -11.664 1.00 91.19 108 SER A CA 1
ATOM 816 C C . SER A 1 108 ? 3.928 -1.685 -11.617 1.00 91.19 108 SER A C 1
ATOM 818 O O . SER A 1 108 ? 3.225 -2.319 -10.822 1.00 91.19 108 SER A O 1
ATOM 820 N N . GLU A 1 109 ? 3.433 -0.778 -12.459 1.00 92.06 109 GLU A N 1
ATOM 821 C CA . GLU A 1 109 ? 2.007 -0.429 -12.524 1.00 92.06 109 GLU A CA 1
ATOM 822 C C . GLU A 1 109 ? 1.144 -1.658 -12.814 1.00 92.06 109 GLU A C 1
ATOM 824 O O . GLU A 1 109 ? 0.252 -1.959 -12.026 1.00 92.06 109 GLU A O 1
ATOM 829 N N . GLU A 1 110 ? 1.534 -2.475 -13.794 1.00 92.31 110 GLU A N 1
ATOM 830 C CA . GLU A 1 110 ? 0.879 -3.750 -14.119 1.00 92.31 110 GLU A CA 1
ATOM 831 C C . GLU A 1 110 ? 0.752 -4.679 -12.892 1.00 92.31 110 GLU A C 1
ATOM 833 O O . GLU A 1 110 ? -0.283 -5.296 -12.633 1.00 92.31 110 GLU A O 1
ATOM 838 N N . THR A 1 111 ? 1.794 -4.756 -12.052 1.00 93.56 111 THR A N 1
ATOM 839 C CA . THR A 1 111 ? 1.736 -5.577 -10.834 1.00 93.56 111 THR A CA 1
ATOM 840 C C . THR A 1 111 ? 0.791 -4.972 -9.795 1.00 93.56 111 THR A C 1
ATOM 842 O O . THR A 1 111 ? 0.109 -5.721 -9.087 1.00 93.56 111 THR A O 1
ATOM 845 N N . ARG A 1 112 ? 0.742 -3.639 -9.673 1.00 93.75 112 ARG A N 1
ATOM 846 C CA . ARG A 1 112 ? -0.195 -2.955 -8.765 1.00 93.75 112 ARG A CA 1
ATOM 847 C C . ARG A 1 112 ? -1.634 -3.160 -9.216 1.00 93.75 112 ARG A C 1
ATOM 849 O O . ARG A 1 112 ? -2.480 -3.442 -8.368 1.00 93.75 112 ARG A O 1
ATOM 856 N N . GLU A 1 113 ? -1.892 -3.070 -10.514 1.00 94.81 113 GLU A N 1
ATOM 857 C CA . GLU A 1 113 ? -3.205 -3.299 -11.111 1.00 94.81 113 GLU A CA 1
ATOM 858 C C . GLU A 1 113 ? -3.664 -4.731 -10.886 1.00 94.81 113 GLU A C 1
ATOM 860 O O . GLU A 1 113 ? -4.714 -4.932 -10.281 1.00 94.81 113 GLU A O 1
ATOM 865 N N . ARG A 1 114 ? -2.825 -5.727 -11.189 1.00 95.62 114 ARG A N 1
ATOM 866 C CA . ARG A 1 114 ? -3.150 -7.139 -10.933 1.00 95.62 114 ARG A CA 1
ATOM 867 C C . ARG A 1 114 ? -3.476 -7.414 -9.460 1.00 95.62 114 ARG A C 1
ATOM 869 O O . ARG A 1 114 ? -4.407 -8.158 -9.143 1.00 95.62 114 ARG A O 1
ATOM 876 N N . ILE A 1 115 ? -2.729 -6.810 -8.528 1.00 95.00 115 ILE A N 1
ATOM 877 C CA . ILE A 1 115 ? -3.032 -6.913 -7.090 1.00 95.00 115 ILE A CA 1
ATOM 878 C C . ILE A 1 115 ? -4.370 -6.231 -6.781 1.00 95.00 115 ILE A C 1
ATOM 880 O O . ILE A 1 115 ? -5.204 -6.817 -6.090 1.00 95.00 115 ILE A O 1
ATOM 884 N N . SER A 1 116 ? -4.587 -5.022 -7.300 1.00 94.38 116 SER A N 1
ATOM 885 C CA . SER A 1 116 ? -5.814 -4.246 -7.105 1.00 94.38 116 SER A CA 1
ATOM 886 C C . SER A 1 116 ? -7.043 -5.005 -7.601 1.00 94.38 116 SER A C 1
ATOM 888 O O . SER A 1 116 ? -8.000 -5.174 -6.847 1.00 94.38 116 SER A O 1
ATOM 890 N N . GLU A 1 117 ? -6.992 -5.543 -8.816 1.00 94.38 117 GLU A N 1
ATOM 891 C CA . GLU A 1 117 ? -8.056 -6.336 -9.431 1.00 94.38 117 GLU A CA 1
ATOM 892 C C . GLU A 1 117 ? -8.357 -7.602 -8.639 1.00 94.38 117 GLU A C 1
ATOM 894 O O . GLU A 1 117 ? -9.515 -7.852 -8.312 1.00 94.38 117 GLU A O 1
ATOM 899 N N . SER A 1 118 ? -7.327 -8.352 -8.232 1.00 93.81 118 SER A N 1
ATOM 900 C CA . SER A 1 118 ? -7.519 -9.574 -7.437 1.00 93.81 118 SER A CA 1
ATOM 901 C C . SER A 1 118 ? -8.150 -9.316 -6.060 1.00 93.81 118 SER A C 1
ATOM 903 O O . SER A 1 118 ? -8.813 -10.188 -5.491 1.00 93.81 118 SER A O 1
ATOM 905 N N . LEU A 1 119 ? -7.936 -8.124 -5.493 1.00 95.62 119 LEU A N 1
ATOM 906 C CA . LEU A 1 119 ? -8.498 -7.722 -4.204 1.00 95.62 119 LEU A CA 1
ATOM 907 C C . LEU A 1 119 ? -9.848 -7.011 -4.344 1.00 95.62 119 LEU A C 1
ATOM 909 O O . LEU A 1 119 ? -10.614 -6.962 -3.372 1.00 95.62 119 LEU A O 1
ATOM 913 N N . ARG A 1 120 ? -10.163 -6.475 -5.526 1.00 93.69 120 ARG A N 1
ATOM 914 C CA . ARG A 1 120 ? -11.413 -5.764 -5.794 1.00 93.69 120 ARG A CA 1
ATOM 915 C C . ARG A 1 120 ? -12.592 -6.715 -5.589 1.00 93.69 120 ARG A C 1
ATOM 917 O O . ARG A 1 120 ? -12.622 -7.836 -6.075 1.00 93.69 120 ARG A O 1
ATOM 924 N N . GLY A 1 121 ? -13.571 -6.279 -4.797 1.00 88.88 121 GLY A N 1
ATOM 925 C CA . GLY A 1 121 ? -14.777 -7.065 -4.515 1.00 88.88 121 GLY A CA 1
ATOM 926 C C . GLY A 1 121 ? -14.597 -8.236 -3.539 1.00 88.88 121 GLY A C 1
ATOM 927 O O . GLY A 1 121 ? -15.594 -8.853 -3.156 1.00 88.88 121 GLY A O 1
ATOM 928 N N . ARG A 1 122 ? -13.382 -8.524 -3.054 1.00 92.81 122 ARG A N 1
ATOM 929 C CA . ARG A 1 122 ? -13.156 -9.610 -2.091 1.00 92.81 122 ARG A CA 1
ATOM 930 C C . ARG A 1 122 ? -13.804 -9.289 -0.740 1.00 92.81 122 ARG A C 1
ATOM 932 O O . ARG A 1 122 ? -13.322 -8.455 0.027 1.00 92.81 122 ARG A O 1
ATOM 939 N N . ARG A 1 123 ? -14.899 -9.981 -0.411 1.00 92.25 123 ARG A N 1
ATOM 940 C CA . ARG A 1 123 ? -15.611 -9.833 0.870 1.00 92.25 123 ARG A CA 1
ATOM 941 C C . ARG A 1 123 ? -15.147 -10.887 1.872 1.00 92.25 123 ARG A C 1
ATOM 943 O O . ARG A 1 123 ? -15.089 -12.072 1.566 1.00 92.25 123 ARG A O 1
ATOM 950 N N . LEU A 1 124 ? -14.856 -10.459 3.100 1.00 93.81 124 LEU A N 1
ATOM 951 C CA . LEU A 1 124 ? -14.593 -11.387 4.203 1.00 93.81 124 LEU A CA 1
ATOM 952 C C . LEU A 1 124 ? -15.873 -12.153 4.568 1.00 93.81 124 LEU A C 1
ATOM 954 O O . LEU A 1 124 ? -16.941 -11.540 4.695 1.00 93.81 124 LEU A O 1
ATOM 958 N N . SER A 1 125 ? -15.746 -13.465 4.785 1.00 94.25 125 SER A N 1
ATOM 959 C CA . SER A 1 125 ? -16.842 -14.320 5.251 1.00 94.25 125 SER A CA 1
ATOM 960 C C . SER A 1 125 ? -17.329 -13.887 6.646 1.00 94.25 125 SER A C 1
ATOM 962 O O . SER A 1 125 ? -16.561 -13.287 7.413 1.00 94.25 125 SER A O 1
ATOM 964 N N . PRO A 1 126 ? -18.599 -14.158 7.005 1.00 94.44 126 PRO A N 1
ATOM 965 C CA . PRO A 1 126 ? -19.145 -13.774 8.309 1.00 94.44 126 PRO A CA 1
ATOM 966 C C . PRO A 1 126 ? -18.350 -14.375 9.476 1.00 94.44 126 PRO A C 1
ATOM 968 O O . PRO A 1 126 ? -18.083 -13.677 10.452 1.00 94.44 126 PRO A O 1
ATOM 971 N N . GLU A 1 127 ? -17.876 -15.616 9.349 1.00 95.00 127 GLU A N 1
ATOM 972 C CA . GLU A 1 127 ? -17.043 -16.266 10.368 1.00 95.00 127 GLU A CA 1
ATOM 973 C C . GLU A 1 127 ? -15.709 -15.548 10.594 1.00 9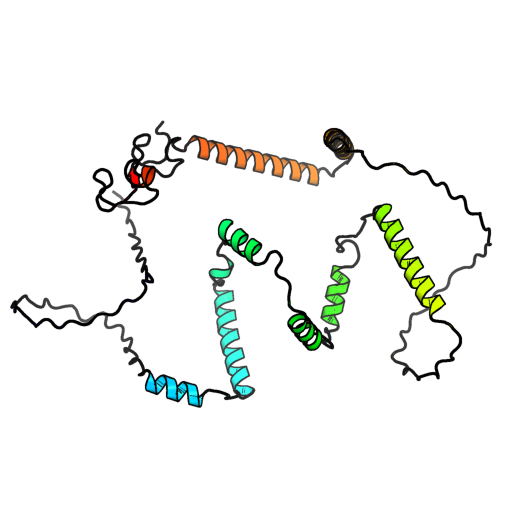5.00 127 GLU A C 1
ATOM 975 O O . GLU A 1 127 ? -15.278 -15.352 11.733 1.00 95.00 127 GLU A O 1
ATOM 980 N N . VAL A 1 128 ? -15.044 -15.122 9.514 1.00 95.25 128 VAL A N 1
ATOM 981 C CA . VAL A 1 128 ? -13.770 -14.395 9.604 1.00 95.25 128 VAL A CA 1
ATOM 982 C C . VAL A 1 128 ? -13.989 -13.021 10.233 1.00 95.25 128 VAL A C 1
ATOM 984 O O . VAL A 1 128 ? -13.230 -12.625 11.121 1.00 95.25 128 VAL A O 1
ATOM 987 N N . LYS A 1 129 ? -15.063 -12.318 9.853 1.00 95.88 129 LYS A N 1
ATOM 988 C CA . LYS A 1 129 ? -15.450 -11.050 10.493 1.00 95.88 129 LYS A CA 1
ATOM 989 C C . LYS A 1 129 ? -15.711 -11.233 11.987 1.00 95.88 129 LYS A C 1
ATOM 991 O O . LYS A 1 129 ? -15.227 -10.429 12.785 1.00 95.88 129 LYS A O 1
ATOM 996 N N . ALA A 1 130 ? -16.413 -12.299 12.372 1.00 95.31 130 ALA A N 1
ATOM 997 C CA . ALA A 1 130 ? -16.684 -12.612 13.771 1.00 95.31 130 ALA A CA 1
ATOM 998 C C . ALA A 1 130 ? -15.381 -12.837 14.555 1.00 95.31 130 ALA A C 1
ATOM 1000 O O . ALA A 1 130 ? -15.185 -12.195 15.588 1.00 95.31 130 ALA A O 1
ATOM 1001 N N . LYS A 1 131 ? -14.446 -13.640 14.028 1.00 96.56 131 LYS A N 1
ATOM 1002 C CA . LYS A 1 131 ? -13.129 -13.885 14.650 1.00 96.56 131 LYS A CA 1
ATOM 1003 C C . LYS A 1 131 ? -12.317 -12.599 14.830 1.00 96.56 131 LYS A C 1
ATOM 1005 O O . LYS A 1 131 ? -11.797 -12.357 15.918 1.00 96.56 131 LYS A O 1
ATOM 1010 N N . ILE A 1 132 ? -12.261 -11.742 13.806 1.00 95.69 132 ILE A N 1
ATOM 1011 C CA . ILE A 1 132 ? -11.580 -10.437 13.886 1.00 95.69 132 ILE A CA 1
ATOM 1012 C C . ILE A 1 132 ? -12.243 -9.554 14.951 1.00 95.69 132 ILE A C 1
ATOM 1014 O O . ILE A 1 132 ? -11.557 -8.977 15.794 1.00 95.69 132 ILE A O 1
ATOM 1018 N N . SER A 1 133 ? -13.576 -9.477 14.953 1.00 94.50 133 SER A N 1
ATOM 1019 C CA . SER A 1 133 ? -14.316 -8.668 15.926 1.00 94.50 133 SER A CA 1
ATOM 1020 C C . SER A 1 133 ? -14.104 -9.150 17.365 1.00 94.50 133 SER A C 1
ATOM 1022 O O . SER A 1 133 ? -13.922 -8.327 18.259 1.00 94.50 133 SER A O 1
ATOM 1024 N N . ALA A 1 134 ? -14.064 -10.468 17.588 1.00 94.31 134 ALA A N 1
ATOM 1025 C CA . ALA A 1 134 ? -13.824 -11.066 18.895 1.00 94.31 134 ALA A CA 1
ATOM 1026 C C . ALA A 1 134 ? -12.400 -10.781 19.387 1.00 94.31 134 ALA A C 1
ATOM 1028 O O . ALA A 1 134 ? -12.227 -10.390 20.537 1.00 94.31 134 ALA A O 1
ATOM 1029 N N . ALA A 1 135 ? -11.400 -10.895 18.507 1.00 94.31 135 ALA A N 1
ATOM 1030 C CA . ALA A 1 135 ? -10.007 -10.598 18.836 1.00 94.31 135 ALA A CA 1
ATOM 1031 C C . ALA A 1 135 ? -9.761 -9.109 19.142 1.00 94.31 135 ALA A C 1
ATOM 1033 O O . ALA A 1 135 ? -8.912 -8.774 19.967 1.00 94.31 135 ALA A O 1
ATOM 1034 N N . LEU A 1 136 ? -10.488 -8.202 18.481 1.00 94.69 136 LEU A N 1
ATOM 1035 C CA . LEU A 1 136 ? -10.344 -6.757 18.688 1.00 94.69 136 LEU A CA 1
ATOM 1036 C C . LEU A 1 136 ? -11.194 -6.220 19.848 1.00 94.69 136 LEU A C 1
ATOM 1038 O O . LEU A 1 136 ? -10.875 -5.165 20.406 1.00 94.69 136 LEU A O 1
ATOM 1042 N N . LYS A 1 137 ? -12.266 -6.921 20.233 1.00 94.44 137 LYS A N 1
ATOM 1043 C CA . LYS A 1 137 ? -13.144 -6.502 21.328 1.00 94.44 137 LYS A CA 1
ATOM 1044 C C . LYS A 1 137 ? -12.358 -6.471 22.645 1.00 94.44 137 LYS A C 1
ATOM 1046 O O . LYS A 1 137 ? -11.768 -7.456 23.065 1.00 94.44 137 LYS A O 1
ATOM 1051 N N . GLY A 1 138 ? -12.364 -5.315 23.309 1.00 86.88 138 GLY A N 1
ATOM 1052 C CA . GLY A 1 138 ? -11.695 -5.117 24.601 1.00 86.88 138 GLY A CA 1
ATOM 1053 C C . GLY A 1 138 ? -10.234 -4.663 24.523 1.00 86.88 138 GLY A C 1
ATOM 1054 O O . GLY A 1 138 ? -9.638 -4.393 25.567 1.00 86.88 138 GLY A O 1
ATOM 1055 N N . ARG A 1 139 ? -9.660 -4.499 23.322 1.00 91.31 139 ARG A N 1
ATOM 1056 C CA . ARG A 1 139 ? -8.325 -3.906 23.163 1.00 91.31 139 ARG A CA 1
ATOM 1057 C C . ARG A 1 139 ? -8.337 -2.453 23.657 1.00 91.31 139 ARG A C 1
ATOM 1059 O O . ARG A 1 139 ? -9.020 -1.601 23.095 1.00 91.31 139 ARG A O 1
ATOM 1066 N N . LYS A 1 140 ? -7.589 -2.167 24.728 1.00 90.69 140 LYS A N 1
ATOM 1067 C CA . LYS A 1 140 ? -7.467 -0.820 25.307 1.00 90.69 140 LYS A CA 1
ATOM 1068 C C . LYS A 1 140 ? -6.262 -0.104 24.703 1.00 90.69 140 LYS A C 1
ATOM 1070 O O . LYS A 1 140 ? -5.144 -0.597 24.792 1.00 90.69 140 LYS A O 1
ATOM 1075 N N . PHE A 1 141 ? -6.489 1.074 24.133 1.00 92.38 141 PHE A N 1
ATOM 1076 C CA . PHE A 1 141 ? -5.408 1.993 23.776 1.00 92.38 141 PHE A CA 1
ATOM 1077 C C . PHE A 1 141 ? -4.886 2.719 25.019 1.00 92.38 141 PHE A C 1
ATOM 1079 O O . PHE A 1 141 ? -5.698 3.064 25.893 1.00 92.38 141 PHE A O 1
ATOM 1086 N N . SER A 1 142 ? -3.568 2.955 25.068 1.00 93.69 142 SER A N 1
ATOM 1087 C CA . SER A 1 142 ? -2.910 3.775 26.093 1.00 93.69 142 SER A CA 1
ATOM 1088 C C . SER A 1 142 ? -3.438 5.212 26.063 1.00 93.69 142 SER A C 1
ATOM 1090 O O . SER A 1 142 ? -4.034 5.649 25.075 1.00 93.69 142 SER A O 1
ATOM 1092 N N . GLN A 1 143 ? -3.261 5.943 27.163 1.00 93.00 143 GLN A N 1
ATOM 1093 C CA . GLN A 1 143 ? -3.709 7.332 27.253 1.00 93.00 143 GLN A CA 1
ATOM 1094 C C . GLN A 1 143 ? -2.981 8.225 26.241 1.00 93.00 143 GLN A C 1
ATOM 1096 O O . GLN A 1 143 ? -3.647 8.960 25.517 1.00 93.00 143 GLN A O 1
ATOM 1101 N N . GLU A 1 144 ? -1.661 8.073 26.122 1.00 94.25 144 GLU A N 1
ATOM 1102 C CA . GLU A 1 144 ? -0.825 8.790 25.148 1.00 94.25 144 GLU A CA 1
ATOM 1103 C C . GLU A 1 144 ? -1.320 8.583 23.712 1.00 94.25 144 GLU A C 1
ATOM 1105 O O . GLU A 1 144 ? -1.490 9.536 22.959 1.00 94.25 144 GLU A O 1
ATOM 1110 N N . HIS A 1 145 ? -1.661 7.343 23.341 1.00 93.88 145 HIS A N 1
ATOM 1111 C CA . HIS A 1 145 ? -2.168 7.053 22.000 1.00 93.88 145 HIS A CA 1
ATOM 1112 C C . HIS A 1 145 ? -3.511 7.744 21.720 1.00 93.88 145 HIS A C 1
ATOM 1114 O O . HIS A 1 145 ? -3.760 8.198 20.606 1.00 93.88 145 HIS A O 1
ATOM 1120 N N . ARG A 1 146 ? -4.389 7.847 22.728 1.00 94.00 146 ARG A N 1
ATOM 1121 C CA . ARG A 1 146 ? -5.669 8.561 22.584 1.00 94.00 146 ARG A CA 1
ATOM 1122 C C . ARG A 1 146 ? -5.471 10.066 22.462 1.00 94.00 146 ARG A C 1
ATOM 1124 O O . ARG A 1 146 ? -6.207 10.692 21.708 1.00 94.00 146 ARG A O 1
ATOM 1131 N N . GLN A 1 147 ? -4.514 10.624 23.201 1.00 94.12 147 GLN A N 1
ATOM 1132 C CA . GLN A 1 147 ? -4.169 12.043 23.122 1.00 94.12 147 GLN A CA 1
ATOM 1133 C C . GLN A 1 147 ? -3.613 12.380 21.741 1.00 94.12 147 GLN A C 1
ATOM 1135 O O . GLN A 1 147 ? -4.177 13.240 21.075 1.00 94.12 147 GLN A O 1
ATOM 1140 N N . ALA A 1 148 ? -2.643 11.607 21.247 1.00 95.06 148 ALA A N 1
ATOM 1141 C CA . ALA A 1 148 ? -2.083 11.797 19.910 1.00 95.06 148 ALA A CA 1
ATOM 1142 C C . ALA A 1 148 ? -3.153 11.723 18.804 1.00 95.06 148 ALA A C 1
ATOM 1144 O O . ALA A 1 148 ? -3.189 12.567 17.908 1.00 95.06 148 ALA A O 1
ATOM 1145 N N . LEU A 1 149 ? -4.073 10.750 18.884 1.00 93.50 149 LEU A N 1
ATOM 1146 C CA . LEU A 1 149 ? -5.209 10.683 17.961 1.00 93.50 149 LEU A CA 1
ATOM 1147 C C . LEU A 1 149 ? -6.096 11.928 18.078 1.00 93.50 149 LEU A C 1
ATOM 1149 O O . LEU A 1 149 ? -6.436 12.524 17.061 1.00 93.50 149 LEU A O 1
ATOM 1153 N N . SER A 1 150 ? -6.445 12.350 19.296 1.00 93.31 150 SER A N 1
ATOM 1154 C CA . SER A 1 150 ? -7.258 13.550 19.511 1.00 93.31 150 SER A CA 1
ATOM 1155 C C . SER A 1 150 ? -6.604 14.790 18.901 1.00 93.31 150 SER A C 1
ATOM 1157 O O . SER A 1 150 ? -7.254 15.493 18.138 1.00 93.31 150 SER A O 1
ATOM 1159 N N . GLU A 1 151 ? -5.322 15.021 19.177 1.00 93.62 151 GLU A N 1
ATOM 1160 C CA . GLU A 1 151 ? -4.561 16.173 18.679 1.00 93.62 151 GLU A CA 1
ATOM 1161 C C . GLU A 1 151 ? -4.462 16.199 17.150 1.00 93.62 151 GLU A C 1
ATOM 1163 O O . GLU A 1 151 ? -4.494 17.269 16.540 1.00 93.62 151 GLU A O 1
ATOM 1168 N N . SER A 1 152 ? -4.370 15.026 16.514 1.00 93.06 152 SER A N 1
ATOM 1169 C CA . SER A 1 152 ? -4.314 14.921 15.051 1.00 93.06 152 SER A CA 1
ATOM 1170 C C . SER A 1 152 ? -5.628 15.296 14.357 1.00 93.06 152 SER A C 1
ATOM 1172 O O . SER A 1 152 ? -5.606 15.725 13.208 1.00 93.06 152 SER A O 1
ATOM 1174 N N . PHE A 1 153 ? -6.764 15.183 15.052 1.00 93.88 153 PHE A N 1
ATOM 1175 C CA . PHE A 1 153 ? -8.097 15.460 14.502 1.00 93.88 153 PHE A CA 1
ATOM 1176 C C . PHE A 1 153 ? -8.758 16.715 15.095 1.00 93.88 153 PHE A C 1
ATOM 1178 O O . PHE A 1 153 ? -9.951 16.943 14.883 1.00 93.88 153 PHE A O 1
ATOM 1185 N N . THR A 1 154 ? -8.010 17.541 15.825 1.00 94.12 154 THR A N 1
ATOM 1186 C CA . THR A 1 154 ? -8.487 18.823 16.368 1.00 94.12 154 THR A CA 1
ATOM 1187 C C . THR A 1 154 ? -8.013 20.013 15.538 1.00 94.12 154 THR A C 1
ATOM 1189 O O . THR A 1 154 ? -6.880 20.030 15.061 1.00 94.12 154 THR A O 1
ATOM 1192 N N . GLY A 1 155 ? -8.868 21.034 15.422 1.00 93.31 155 GLY A N 1
ATOM 1193 C CA . GLY A 1 155 ? -8.547 22.286 14.731 1.00 93.31 155 GLY A CA 1
ATOM 1194 C C . GLY A 1 155 ? -8.226 22.083 13.250 1.00 93.31 155 GLY A C 1
ATOM 1195 O O . GLY A 1 155 ? -8.782 21.190 12.612 1.00 93.31 155 GLY A O 1
ATOM 1196 N N . GLU A 1 156 ? -7.298 22.888 12.735 1.00 92.75 156 GLU A N 1
ATOM 1197 C CA . GLU A 1 156 ? -6.867 22.917 11.327 1.00 92.75 156 GLU A CA 1
ATOM 1198 C C . GLU A 1 156 ? -6.270 21.599 10.819 1.00 92.75 156 GLU A C 1
ATOM 1200 O O . GLU A 1 156 ? -6.298 21.331 9.622 1.00 92.75 156 GLU A O 1
ATOM 1205 N N . LYS A 1 157 ? -5.774 20.736 11.716 1.00 93.12 157 LYS A N 1
ATOM 1206 C CA . LYS A 1 157 ? -5.242 19.415 11.340 1.00 93.12 157 LYS A CA 1
ATOM 1207 C C . LYS A 1 157 ? -6.334 18.450 10.881 1.00 93.12 157 LYS A C 1
ATOM 1209 O O . LYS A 1 157 ? -6.045 17.478 10.185 1.00 93.12 157 LYS A O 1
ATOM 1214 N N . ASN A 1 158 ? -7.586 18.695 11.269 1.00 94.94 158 ASN A N 1
ATOM 1215 C CA . ASN A 1 158 ? -8.702 17.890 10.803 1.00 94.94 158 ASN A CA 1
ATOM 1216 C C . ASN A 1 158 ? -8.932 18.151 9.301 1.00 94.94 158 ASN A C 1
ATOM 1218 O O . ASN A 1 158 ? -9.221 19.289 8.938 1.00 94.94 158 ASN A O 1
ATOM 1222 N N . PRO A 1 159 ? -8.930 17.121 8.432 1.00 93.56 159 PRO A N 1
ATOM 1223 C CA . PRO A 1 159 ? -9.182 17.290 6.995 1.00 93.56 159 PRO A CA 1
ATOM 1224 C C . PRO A 1 159 ? -10.513 17.977 6.657 1.00 93.56 159 PRO A C 1
ATOM 1226 O O . PRO A 1 159 ? -10.690 18.514 5.563 1.00 93.56 159 PRO A O 1
ATOM 1229 N N . MET A 1 160 ? -11.468 17.934 7.589 1.00 94.19 160 MET A N 1
ATOM 1230 C CA . MET A 1 160 ? -12.785 18.551 7.454 1.00 94.19 160 MET A CA 1
ATOM 1231 C C . MET A 1 160 ? -12.900 19.924 8.130 1.00 94.19 160 MET A C 1
ATOM 1233 O O . MET A 1 160 ? -13.994 20.490 8.139 1.00 94.19 160 MET A O 1
ATOM 1237 N N . PHE A 1 161 ? -11.823 20.470 8.702 1.00 95.38 161 PHE A N 1
ATOM 1238 C CA . PHE A 1 161 ? -11.841 21.807 9.293 1.00 95.38 161 PHE A CA 1
ATOM 1239 C C . PHE A 1 161 ? -12.166 22.865 8.229 1.00 95.38 161 PHE A C 1
ATOM 1241 O O . PHE A 1 161 ? -11.692 22.788 7.099 1.00 95.38 161 PHE A O 1
ATOM 1248 N N . GLY A 1 162 ? -13.048 23.811 8.560 1.00 92.88 162 GLY A N 1
ATOM 1249 C CA . GLY A 1 162 ? -13.501 24.868 7.644 1.00 92.88 162 GLY A CA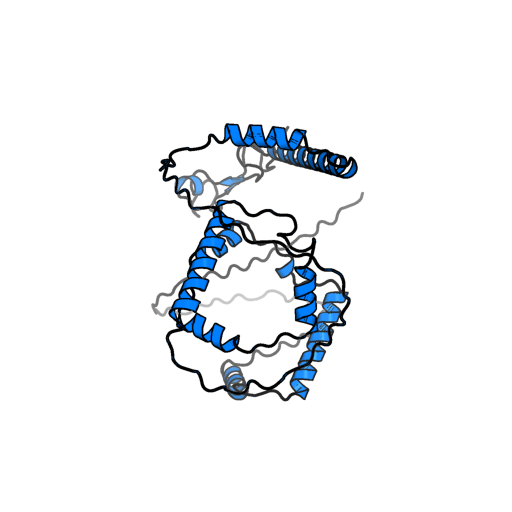 1
ATOM 1250 C C . GLY A 1 162 ? -14.442 24.425 6.510 1.00 92.88 162 GLY A C 1
ATOM 1251 O O . GLY A 1 162 ? -15.068 25.271 5.874 1.00 92.88 162 GLY A O 1
ATOM 1252 N N . ARG A 1 163 ? -14.620 23.120 6.260 1.00 94.38 163 ARG A N 1
ATOM 1253 C CA . ARG A 1 163 ? -15.489 22.630 5.176 1.00 94.38 163 ARG A CA 1
ATOM 1254 C C . ARG A 1 163 ? -16.966 22.644 5.587 1.00 94.38 163 ARG A C 1
ATOM 1256 O O . ARG A 1 163 ? -17.359 22.011 6.568 1.00 94.38 163 ARG A O 1
ATOM 1263 N N . LYS A 1 164 ? -17.818 23.300 4.791 1.00 94.12 164 LYS A N 1
ATOM 1264 C CA . LYS A 1 164 ? -19.284 23.249 4.949 1.00 94.12 164 LYS A CA 1
ATOM 1265 C C . LYS A 1 164 ? -19.843 21.977 4.302 1.00 94.12 164 LYS A C 1
ATOM 1267 O O . LYS A 1 164 ? -19.419 21.573 3.225 1.00 94.12 164 LYS A O 1
ATOM 1272 N N . ARG A 1 165 ? -20.810 21.327 4.959 1.00 94.06 165 ARG A N 1
ATOM 1273 C CA . ARG A 1 165 ? -21.532 20.180 4.372 1.00 94.06 165 ARG A CA 1
ATOM 1274 C C . ARG A 1 165 ? -22.578 20.677 3.374 1.00 94.06 165 ARG A C 1
ATOM 1276 O O . ARG A 1 165 ? -23.194 21.710 3.621 1.00 94.06 165 ARG A O 1
ATOM 1283 N N . SER A 1 166 ? -22.826 19.906 2.315 1.00 95.44 166 SER A N 1
ATOM 1284 C CA . SER A 1 166 ? -23.901 20.185 1.355 1.00 95.44 166 SER A CA 1
ATOM 1285 C C . SER A 1 166 ? -25.290 20.101 1.998 1.00 95.44 166 SER A C 1
ATOM 1287 O O . SER A 1 166 ? -25.497 19.341 2.952 1.00 95.44 166 SER A O 1
ATOM 1289 N N . GLU A 1 167 ? -26.262 20.832 1.445 1.00 94.94 167 GLU A N 1
ATOM 1290 C CA . GLU A 1 167 ? -27.647 20.852 1.944 1.00 94.94 167 GLU A CA 1
ATOM 1291 C C . GLU A 1 167 ? -28.291 19.463 1.955 1.00 94.94 167 GLU A C 1
ATOM 1293 O O . GLU A 1 167 ? -28.898 19.056 2.947 1.00 94.94 167 GLU A O 1
ATOM 1298 N N . ARG A 1 168 ? -28.058 18.666 0.905 1.00 94.56 168 ARG A N 1
ATOM 1299 C CA . ARG A 1 168 ? -28.488 17.259 0.850 1.00 94.56 168 ARG A CA 1
ATOM 1300 C C . ARG A 1 168 ? -27.988 16.460 2.059 1.00 94.56 168 ARG A C 1
ATOM 1302 O O . ARG A 1 168 ? -28.749 15.716 2.675 1.00 94.56 168 ARG A O 1
ATOM 1309 N N . THR A 1 169 ? -26.720 16.637 2.431 1.00 94.69 169 THR A N 1
ATOM 1310 C CA . THR A 1 169 ? -26.117 15.933 3.572 1.00 94.69 169 THR A CA 1
ATOM 1311 C C . THR A 1 169 ? -26.703 16.414 4.899 1.00 94.69 169 THR A C 1
ATOM 1313 O O . THR A 1 169 ? -26.976 15.594 5.777 1.00 94.69 169 THR A O 1
ATOM 1316 N N . LYS A 1 170 ? -26.939 17.725 5.053 1.00 96.19 170 LYS A N 1
ATOM 1317 C CA . LYS A 1 170 ? -27.596 18.289 6.245 1.00 96.19 170 LYS A CA 1
ATOM 1318 C C . LYS A 1 170 ? -29.004 17.713 6.426 1.00 96.19 170 LYS A C 1
ATOM 1320 O O . LYS A 1 170 ? -29.330 17.256 7.524 1.00 96.19 170 LYS A O 1
ATOM 1325 N N . LYS A 1 171 ? -29.797 17.649 5.348 1.00 96.19 171 LYS A N 1
ATOM 1326 C CA . LYS A 1 171 ? -31.143 17.047 5.349 1.00 96.19 171 LYS A CA 1
ATOM 1327 C C . LYS A 1 171 ? -31.105 15.571 5.761 1.00 96.19 171 LYS A C 1
ATOM 1329 O O . LYS A 1 171 ? -31.852 15.178 6.654 1.00 96.19 171 LYS A O 1
ATOM 1334 N N . LEU A 1 172 ? -30.184 14.779 5.203 1.00 96.94 172 LEU A N 1
ATOM 1335 C CA . LEU A 1 172 ? -30.033 13.361 5.556 1.00 96.94 172 LEU A CA 1
ATOM 1336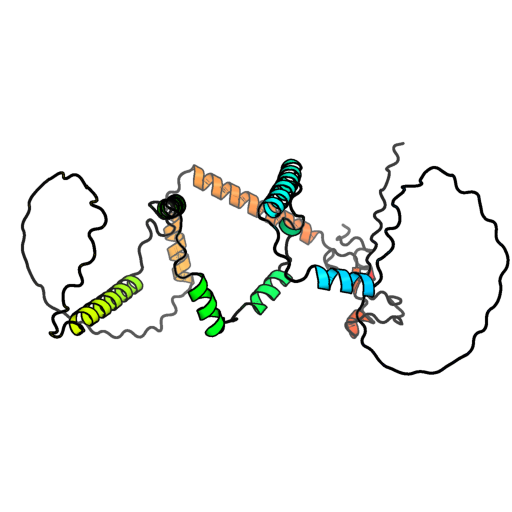 C C . LEU A 1 172 ? -29.679 13.161 7.041 1.00 96.94 172 LEU A C 1
ATOM 1338 O O . LEU A 1 172 ? -30.252 12.305 7.717 1.00 96.94 172 LEU A O 1
ATOM 1342 N N . ILE A 1 173 ? -28.751 13.965 7.569 1.00 95.88 173 ILE A N 1
ATOM 1343 C CA . ILE A 1 173 ? -28.377 13.922 8.991 1.00 95.88 173 ILE A CA 1
ATOM 1344 C C . ILE A 1 173 ? -29.579 14.276 9.872 1.00 95.88 173 ILE A C 1
ATOM 1346 O O . ILE A 1 173 ? -29.803 13.604 10.881 1.00 95.88 173 ILE A O 1
ATOM 1350 N N . SER A 1 174 ? -30.356 15.291 9.481 1.00 96.31 174 SER A N 1
ATOM 1351 C CA . SER A 1 174 ? -31.573 15.710 10.182 1.00 96.31 174 SER A CA 1
ATOM 1352 C C . SER A 1 174 ? -32.617 14.589 10.220 1.00 96.31 174 SER A C 1
ATOM 1354 O O . SER A 1 174 ? -33.069 14.215 11.302 1.00 96.31 174 SER A O 1
ATOM 1356 N N . GLN A 1 175 ? -32.921 13.960 9.079 1.00 95.88 175 GLN A N 1
ATOM 1357 C CA . GLN A 1 175 ? -33.844 12.819 9.007 1.00 95.88 175 GLN A CA 1
ATOM 1358 C C . GLN A 1 175 ? -33.393 11.664 9.913 1.00 95.88 175 GLN A C 1
ATOM 1360 O O . GLN A 1 175 ? -34.151 11.212 10.771 1.00 95.88 175 GLN A O 1
ATOM 1365 N N . LYS A 1 176 ? -32.119 11.256 9.831 1.00 96.62 176 LYS A N 1
ATOM 1366 C CA . LYS A 1 176 ? -31.559 10.192 10.686 1.00 96.62 176 LYS A CA 1
ATOM 1367 C C . LYS A 1 176 ? -31.508 10.566 12.170 1.00 96.62 176 LYS A C 1
ATOM 1369 O O . LYS A 1 176 ? -31.487 9.690 13.036 1.00 96.62 176 LYS A O 1
ATOM 1374 N N . ALA A 1 177 ? -31.422 11.851 12.509 1.00 95.38 177 ALA A N 1
ATOM 1375 C CA . ALA A 1 177 ? -31.536 12.310 13.891 1.00 95.38 177 ALA A CA 1
ATOM 1376 C C . ALA A 1 177 ? -32.982 12.199 14.395 1.00 95.38 177 ALA A C 1
ATOM 1378 O O . ALA A 1 177 ? -33.184 11.686 15.497 1.00 95.38 177 ALA A O 1
ATOM 1379 N N . LYS A 1 178 ? -33.966 12.583 13.571 1.00 93.94 178 LYS A N 1
ATOM 1380 C CA . LYS A 1 178 ? -35.399 12.436 13.870 1.00 93.94 178 LYS A CA 1
ATOM 1381 C C . LYS A 1 178 ? -35.794 10.970 14.054 1.00 93.94 178 LYS A C 1
ATOM 1383 O O . LYS A 1 178 ? -36.403 10.653 15.067 1.00 93.94 178 LYS A O 1
ATOM 1388 N N . GLU A 1 179 ? -35.354 10.072 13.169 1.00 93.31 179 GLU A N 1
ATOM 1389 C CA . GLU A 1 179 ? -35.572 8.618 13.302 1.00 93.31 179 GLU A CA 1
ATOM 1390 C C . GLU A 1 179 ? -35.025 8.064 14.632 1.00 93.31 179 GLU A C 1
ATOM 1392 O O . GLU A 1 179 ? -35.671 7.272 15.314 1.00 93.31 179 GLU A O 1
ATOM 1397 N N . ARG A 1 180 ? -33.824 8.495 15.043 1.00 90.88 180 ARG A N 1
ATOM 1398 C CA . ARG A 1 180 ? -33.243 8.076 16.331 1.00 90.88 180 ARG A CA 1
ATOM 1399 C C . ARG A 1 180 ? -34.009 8.648 17.522 1.00 90.88 180 ARG A C 1
ATOM 1401 O O . ARG A 1 180 ? -34.095 7.987 18.554 1.00 90.88 180 ARG A O 1
ATOM 1408 N N . ALA A 1 181 ? -34.521 9.871 17.407 1.00 91.62 181 ALA A N 1
ATOM 1409 C CA . ALA A 1 181 ? -35.329 10.496 18.447 1.00 91.62 181 ALA A CA 1
ATOM 1410 C C . ALA A 1 181 ? -36.691 9.802 18.591 1.00 91.62 181 ALA A C 1
ATOM 1412 O O . ALA A 1 181 ? -37.065 9.445 19.706 1.00 91.62 181 ALA A O 1
ATOM 1413 N N . SER A 1 182 ? -37.382 9.520 17.483 1.00 88.50 182 SER A N 1
ATOM 1414 C CA . SER A 1 182 ? -38.656 8.797 17.503 1.00 88.50 182 SER A CA 1
ATOM 1415 C C . SER A 1 182 ? -38.491 7.370 18.027 1.00 88.50 182 SER A C 1
ATOM 1417 O O . SER A 1 182 ? -39.256 6.966 18.896 1.00 88.50 182 SER A O 1
ATOM 1419 N N . ALA A 1 183 ? -37.439 6.645 17.628 1.00 85.25 183 ALA A N 1
ATOM 1420 C CA . ALA A 1 183 ? -37.142 5.312 18.164 1.00 85.25 183 ALA A CA 1
ATOM 1421 C C . ALA A 1 183 ? -36.873 5.319 19.684 1.00 85.25 183 ALA A C 1
ATOM 1423 O O . ALA A 1 183 ? -37.300 4.415 20.402 1.00 85.25 183 ALA A O 1
ATOM 1424 N N . ARG A 1 184 ? -36.196 6.354 20.204 1.00 84.25 184 ARG A N 1
ATOM 1425 C CA . ARG A 1 184 ? -35.972 6.522 21.654 1.00 84.25 184 ARG A CA 1
ATOM 1426 C C . ARG A 1 184 ? -37.251 6.842 22.427 1.00 84.25 184 ARG A C 1
ATOM 1428 O O . ARG A 1 184 ? -37.330 6.492 23.604 1.00 84.25 184 ARG A O 1
ATOM 1435 N N . ASN A 1 185 ? -38.205 7.517 21.794 1.00 78.00 185 ASN A N 1
ATOM 1436 C CA . ASN A 1 185 ? -39.487 7.865 22.401 1.00 78.00 185 ASN A CA 1
ATOM 1437 C C . ASN A 1 185 ? -40.480 6.692 22.324 1.00 78.00 185 ASN A C 1
ATOM 1439 O O . ASN A 1 185 ? -41.165 6.422 23.301 1.00 78.00 185 ASN A O 1
ATOM 1443 N N . ALA A 1 186 ? -40.482 5.929 21.227 1.00 71.31 186 ALA A N 1
ATOM 1444 C CA . ALA A 1 186 ? -41.304 4.726 21.063 1.00 71.31 186 ALA A CA 1
ATOM 1445 C C . ALA A 1 186 ? -40.906 3.584 22.021 1.00 71.31 186 ALA A C 1
ATOM 1447 O O . ALA A 1 186 ? -41.753 2.799 22.428 1.00 71.31 186 ALA A O 1
ATOM 1448 N N . GLY A 1 187 ? -39.631 3.507 22.425 1.00 59.91 187 GLY A N 1
ATOM 1449 C CA . GLY A 1 187 ? -39.147 2.549 23.430 1.00 59.91 187 GLY A CA 1
ATOM 1450 C C . GLY A 1 187 ? -39.415 2.937 24.893 1.00 59.91 187 GLY A C 1
ATOM 1451 O O . GLY A 1 187 ? -38.972 2.224 25.790 1.00 59.91 187 GLY A O 1
ATOM 1452 N N . GLN A 1 188 ? -40.091 4.063 25.157 1.00 56.72 188 GLN A N 1
ATOM 1453 C CA . GLN A 1 188 ? -40.506 4.498 26.498 1.00 56.72 188 GLN A CA 1
ATOM 1454 C C . GLN A 1 188 ? -42.004 4.234 26.725 1.00 56.72 188 GLN A C 1
ATOM 1456 O O . GLN A 1 188 ? -42.763 5.132 27.073 1.00 56.72 188 GLN A O 1
ATOM 1461 N N . THR A 1 189 ? -42.443 2.988 26.566 1.00 43.12 189 THR A N 1
ATOM 1462 C CA . THR A 1 189 ? -43.717 2.521 27.130 1.00 43.12 189 THR A CA 1
ATOM 1463 C C . THR A 1 189 ? -43.444 1.901 28.502 1.00 43.12 189 THR A C 1
ATOM 1465 O O . THR A 1 189 ? -42.860 0.830 28.608 1.00 43.12 189 THR A O 1
ATOM 1468 N N . THR A 1 190 ? -43.778 2.654 29.550 1.00 50.38 190 THR A N 1
ATOM 1469 C CA . THR A 1 190 ? -44.132 2.232 30.922 1.00 50.38 190 THR A CA 1
ATOM 1470 C C . THR A 1 190 ? -43.674 0.855 31.436 1.00 50.38 190 THR A C 1
ATOM 1472 O O . THR A 1 190 ? -44.498 0.063 31.873 1.00 50.38 190 THR A O 1
ATOM 1475 N N . GLU A 1 191 ? -42.373 0.607 31.558 1.00 48.69 191 GLU A N 1
ATOM 1476 C CA . GLU A 1 191 ? -41.865 -0.296 32.599 1.00 48.69 191 GLU A CA 1
ATOM 1477 C C . GLU A 1 191 ? -40.681 0.372 33.297 1.00 48.69 191 GLU A C 1
ATOM 1479 O O . GLU A 1 191 ? -39.657 0.671 32.685 1.00 48.69 191 GLU A O 1
ATOM 1484 N N . LYS A 1 192 ? -40.839 0.677 34.592 1.00 41.41 192 LYS A N 1
ATOM 1485 C CA . LYS A 1 192 ? -39.785 1.252 35.441 1.00 41.41 192 LYS A CA 1
ATOM 1486 C C . LYS A 1 192 ? -38.593 0.282 35.485 1.00 41.41 192 LYS A C 1
ATOM 1488 O O . LYS A 1 192 ? -38.716 -0.764 36.122 1.00 41.41 192 LYS A O 1
ATOM 1493 N N . PRO A 1 193 ? -37.409 0.619 34.939 1.00 43.34 193 PRO A N 1
ATOM 1494 C CA . PRO A 1 193 ? -36.233 -0.204 35.160 1.00 43.34 193 PRO A CA 1
ATOM 1495 C C . PRO A 1 193 ? -35.754 0.008 36.601 1.00 43.34 193 PRO A C 1
ATOM 1497 O O . PRO A 1 193 ? -35.477 1.132 37.035 1.00 43.34 193 PRO A O 1
ATOM 1500 N N . THR A 1 194 ? -35.650 -1.080 37.362 1.00 48.31 194 THR A N 1
ATOM 1501 C CA . THR A 1 194 ? -35.017 -1.082 38.682 1.00 48.31 194 THR A CA 1
ATOM 1502 C C . THR A 1 194 ? -33.597 -0.520 38.558 1.00 48.31 194 THR A C 1
ATOM 1504 O O . THR A 1 194 ? -32.798 -0.930 37.713 1.00 48.31 194 THR A O 1
ATOM 1507 N N . LYS A 1 195 ? -33.288 0.499 39.370 1.00 41.28 195 LYS A N 1
ATOM 1508 C CA . LYS A 1 195 ? -32.014 1.233 39.350 1.00 41.28 195 LYS A CA 1
ATOM 1509 C C . LYS A 1 195 ? -30.838 0.280 39.602 1.00 41.28 195 LYS A C 1
ATOM 1511 O O . LYS A 1 195 ? -30.435 0.070 40.745 1.00 41.28 195 LYS A O 1
ATOM 1516 N N . LYS A 1 196 ? -30.212 -0.243 38.545 1.00 41.50 196 LYS A N 1
ATOM 1517 C CA . LYS A 1 196 ? -28.893 -0.877 38.648 1.00 41.50 196 LYS A CA 1
ATOM 1518 C C . LYS A 1 196 ? -27.864 0.231 38.879 1.00 41.50 196 LYS A C 1
ATOM 1520 O O . LYS A 1 196 ? -27.526 0.998 37.978 1.00 41.50 196 LYS A O 1
ATOM 1525 N N . LYS A 1 197 ? -27.430 0.346 40.135 1.00 41.91 197 LYS A N 1
ATOM 1526 C CA . LYS A 1 197 ? -26.443 1.292 40.673 1.00 41.91 197 LYS A CA 1
ATOM 1527 C C . LYS A 1 197 ? -25.153 1.235 39.834 1.00 41.91 197 LYS A C 1
ATOM 1529 O O . LYS A 1 197 ? -24.287 0.400 40.070 1.00 41.91 197 LYS A O 1
ATOM 1534 N N . ARG A 1 198 ? -25.020 2.097 38.819 1.00 40.84 198 ARG A N 1
ATOM 1535 C CA . ARG A 1 198 ? -23.741 2.315 38.123 1.00 40.84 198 ARG A CA 1
ATOM 1536 C C . ARG A 1 198 ? -22.827 3.044 39.106 1.00 40.84 198 ARG A C 1
ATOM 1538 O O . ARG A 1 198 ? -23.151 4.143 39.546 1.00 40.84 198 ARG A O 1
ATOM 1545 N N . GLY A 1 199 ? -21.738 2.391 39.508 1.00 38.62 199 GLY A N 1
ATOM 1546 C CA . GLY A 1 199 ? -20.767 2.938 40.451 1.00 38.62 199 GLY A CA 1
ATOM 1547 C C . GLY A 1 199 ? -20.246 4.306 40.006 1.00 38.62 199 GLY A C 1
ATOM 1548 O O . GLY A 1 199 ? -19.951 4.512 38.828 1.00 38.62 199 GLY A O 1
ATOM 1549 N N . LYS A 1 200 ? -20.151 5.236 40.965 1.00 38.22 200 LYS A N 1
ATOM 1550 C CA . LYS A 1 200 ? -19.476 6.530 40.819 1.00 38.22 200 LYS A CA 1
ATOM 1551 C C . LYS A 1 200 ? -18.026 6.284 40.393 1.00 38.22 200 LYS A C 1
ATOM 1553 O O . LYS A 1 200 ? -17.218 5.839 41.198 1.00 38.22 200 LYS A O 1
ATOM 1558 N N . GLY A 1 201 ? -17.702 6.591 39.143 1.00 31.94 201 GLY A N 1
ATOM 1559 C CA . GLY A 1 201 ? -16.330 6.705 38.664 1.00 31.94 201 GLY A CA 1
ATOM 1560 C C . GLY A 1 201 ? -16.022 8.163 38.349 1.00 31.94 201 GLY A C 1
ATOM 1561 O O . GLY A 1 201 ? -16.549 8.686 37.375 1.00 31.94 201 GLY A O 1
ATOM 1562 N N . GLY A 1 202 ? -15.172 8.781 39.173 1.00 33.56 202 GLY A N 1
ATOM 1563 C CA . GLY A 1 202 ? -14.358 9.952 38.828 1.00 33.56 202 GLY A CA 1
ATOM 1564 C C . GLY A 1 202 ? -15.086 11.288 38.693 1.00 33.56 202 GLY A C 1
ATOM 1565 O O . GLY A 1 202 ? -15.573 11.642 37.623 1.00 33.56 202 GLY A O 1
ATOM 1566 N N . ALA A 1 203 ? -15.053 12.084 39.762 1.00 36.03 203 ALA A N 1
ATOM 1567 C CA . ALA A 1 203 ? -15.301 13.516 39.702 1.00 36.03 203 ALA A CA 1
ATOM 1568 C C . ALA A 1 203 ? -14.303 14.179 38.735 1.00 36.03 203 ALA A C 1
ATOM 1570 O O . ALA A 1 203 ? -13.103 14.206 38.997 1.00 36.03 203 ALA A O 1
ATOM 1571 N N . ARG A 1 204 ? -14.790 14.738 37.625 1.00 39.03 204 ARG A N 1
ATOM 1572 C CA . ARG A 1 204 ? -14.071 15.799 36.916 1.00 39.03 204 ARG A CA 1
ATOM 1573 C C . ARG A 1 204 ? -14.486 17.110 37.574 1.00 39.03 204 ARG A C 1
ATOM 1575 O O . ARG A 1 204 ? -15.607 17.564 37.372 1.00 39.03 204 ARG A O 1
ATOM 1582 N N . LYS A 1 205 ? -13.608 17.682 38.403 1.00 33.78 205 LYS A N 1
ATOM 1583 C CA . LYS A 1 205 ? -13.697 19.097 38.784 1.00 33.78 205 LYS A CA 1
ATOM 1584 C C . LYS A 1 205 ? -13.483 19.910 37.505 1.00 33.78 205 LYS A C 1
ATOM 1586 O O . LYS A 1 205 ? -12.368 19.952 36.999 1.00 33.78 205 LYS A O 1
ATOM 1591 N N . ALA A 1 206 ? -14.544 20.510 36.982 1.00 35.66 206 ALA A N 1
ATOM 1592 C CA . ALA A 1 206 ? -14.446 21.669 36.107 1.00 35.66 206 ALA A CA 1
ATOM 1593 C C . ALA A 1 206 ? -14.822 22.881 36.961 1.00 35.66 206 ALA A C 1
ATOM 1595 O O . ALA A 1 206 ? -15.894 22.906 37.569 1.00 35.66 206 ALA A O 1
ATOM 1596 N N . ALA A 1 207 ? -13.879 23.811 37.088 1.00 37.00 207 ALA A N 1
ATOM 1597 C CA . ALA A 1 207 ? -14.076 25.079 37.765 1.00 37.00 207 ALA A CA 1
ATOM 1598 C C . ALA A 1 207 ? -15.100 25.929 37.000 1.00 37.00 207 ALA A C 1
ATOM 1600 O O . ALA A 1 207 ? -15.185 25.877 35.775 1.00 37.00 207 ALA A O 1
ATOM 1601 N N . LYS A 1 208 ? -15.890 26.665 37.775 1.00 32.94 208 LYS A N 1
ATOM 1602 C CA . LYS A 1 208 ? -16.991 27.533 37.372 1.00 32.94 208 LYS A CA 1
ATOM 1603 C C . LYS A 1 208 ? -16.478 28.972 37.265 1.00 32.94 208 LYS A C 1
ATOM 1605 O O . LYS A 1 208 ? -15.889 29.457 38.223 1.00 32.94 208 LYS A O 1
ATOM 1610 N N . ALA A 1 209 ? -16.775 29.625 36.150 1.00 33.31 209 ALA A N 1
ATOM 1611 C CA . ALA A 1 209 ? -17.032 31.061 36.013 1.00 33.31 209 ALA A CA 1
ATOM 1612 C C . ALA A 1 209 ? -18.183 31.116 34.985 1.00 33.31 209 ALA A C 1
ATOM 1614 O O . ALA A 1 209 ? -18.038 30.543 33.908 1.00 33.31 209 ALA A O 1
ATOM 1615 N N . ALA A 1 210 ? -19.444 31.329 35.379 1.00 36.44 210 ALA A N 1
ATOM 1616 C CA . ALA A 1 210 ? -20.057 32.624 35.695 1.00 36.44 210 ALA A CA 1
ATOM 1617 C C . ALA A 1 210 ? -19.772 33.634 34.577 1.00 36.44 210 ALA A C 1
ATOM 1619 O O . ALA A 1 210 ? -18.643 34.088 34.481 1.00 36.44 210 ALA A O 1
ATOM 1620 N N . ASP A 1 211 ? -20.740 33.835 33.676 1.00 33.25 211 ASP A N 1
ATOM 1621 C CA . ASP A 1 211 ? -21.448 35.113 33.559 1.00 33.25 211 ASP A CA 1
ATOM 1622 C C . ASP A 1 211 ? -22.721 34.982 32.695 1.00 33.25 211 ASP A C 1
ATOM 1624 O O . ASP A 1 211 ? -22.760 34.277 31.688 1.00 33.25 211 ASP A O 1
ATOM 1628 N N . ASP A 1 212 ? -23.735 35.672 33.209 1.00 32.06 212 ASP A N 1
ATOM 1629 C CA . ASP A 1 212 ? -24.868 36.354 32.586 1.00 32.06 212 ASP A CA 1
ATOM 1630 C C . ASP A 1 212 ? -26.135 35.680 32.031 1.00 32.06 212 ASP A C 1
ATOM 1632 O O . ASP A 1 212 ? -26.151 34.693 31.291 1.00 32.06 212 ASP A O 1
ATOM 1636 N N . GLU A 1 213 ? -27.229 36.323 32.443 1.00 37.59 213 GLU A N 1
ATOM 1637 C CA . GLU A 1 213 ? -28.627 36.116 32.108 1.00 37.59 213 GLU A CA 1
ATOM 1638 C C . GLU A 1 213 ? -28.942 36.602 30.686 1.00 37.59 213 GLU A C 1
ATOM 1640 O O . GLU A 1 213 ? -28.444 37.620 30.217 1.00 37.59 213 GLU A O 1
ATOM 1645 N N . SER A 1 214 ? -29.880 35.938 30.013 1.00 37.41 214 SER A N 1
ATOM 1646 C CA . SER A 1 214 ? -30.956 36.649 29.309 1.00 37.41 214 SER A CA 1
ATOM 1647 C C . SER A 1 214 ? -32.040 35.674 28.866 1.00 37.41 214 SER A C 1
ATOM 1649 O O . SER A 1 214 ? -31.821 34.695 28.154 1.00 37.41 214 SER A O 1
ATOM 1651 N N . ALA A 1 215 ? -33.243 35.959 29.347 1.00 32.44 215 ALA A N 1
ATOM 1652 C CA . ALA A 1 215 ? -34.488 35.366 28.914 1.00 32.44 215 ALA A CA 1
ATOM 1653 C C . ALA A 1 215 ? -34.869 35.838 27.501 1.00 32.44 215 ALA A C 1
ATOM 1655 O O . ALA A 1 215 ? -34.660 36.995 27.148 1.00 32.44 215 ALA A O 1
ATOM 1656 N N . SER A 1 216 ? -35.494 34.960 26.719 1.00 32.84 216 SER A N 1
ATOM 1657 C CA . SER A 1 216 ? -36.648 35.245 25.842 1.00 32.84 216 SER A CA 1
ATOM 1658 C C . SER A 1 216 ? -36.968 33.960 25.067 1.00 32.84 216 SER A C 1
ATOM 1660 O O . SER A 1 216 ? -36.102 33.314 24.494 1.00 32.84 216 SER A O 1
ATOM 1662 N N . SER A 1 217 ? -38.132 33.370 25.317 1.00 33.38 217 SER A N 1
ATOM 1663 C CA . SER A 1 217 ? -39.416 33.679 24.676 1.00 33.38 217 SER A CA 1
ATOM 1664 C C . SER A 1 217 ? -39.628 32.802 23.448 1.00 33.38 217 SER A C 1
ATOM 1666 O O . SER A 1 217 ? -39.032 32.983 22.393 1.00 33.38 217 SER A O 1
ATOM 1668 N N . SER A 1 218 ? -40.528 31.847 23.638 1.00 38.25 218 SER A N 1
ATOM 1669 C CA . SER A 1 218 ? -41.252 31.115 22.613 1.00 38.25 218 SER A CA 1
ATOM 1670 C C . SER A 1 218 ? -41.918 32.044 21.602 1.00 38.25 218 SER A C 1
ATOM 1672 O O . SER A 1 218 ? -42.684 32.915 22.007 1.00 38.25 218 SER A O 1
ATOM 1674 N N . THR A 1 219 ? -41.764 31.750 20.317 1.00 34.69 219 THR A N 1
ATOM 1675 C CA . THR A 1 219 ? -42.834 31.914 19.328 1.00 34.69 219 THR A CA 1
ATOM 1676 C C . THR A 1 219 ? -42.723 30.779 18.317 1.00 34.69 219 THR A C 1
ATOM 1678 O O . THR A 1 219 ? -41.667 30.528 17.738 1.00 34.69 219 THR A O 1
ATOM 1681 N N . GLY A 1 220 ? -43.811 30.021 18.188 1.00 40.47 220 GLY A N 1
ATOM 1682 C CA . GLY A 1 220 ? -43.994 29.081 17.097 1.00 40.47 220 GLY A CA 1
ATOM 1683 C C . GLY A 1 220 ? -44.3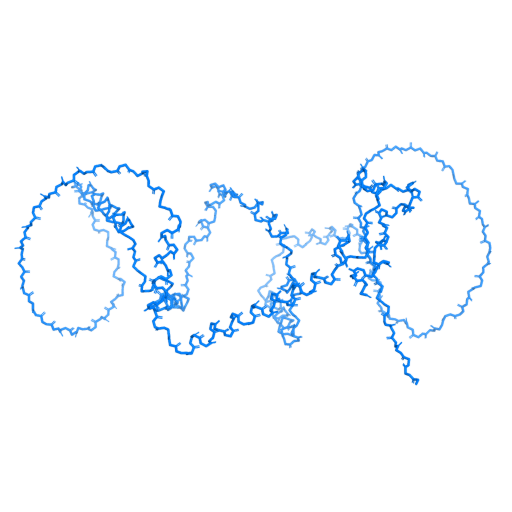27 29.845 15.825 1.00 40.47 220 GLY A C 1
ATOM 1684 O O . GLY A 1 220 ? -45.022 30.854 15.885 1.00 40.47 220 GLY A O 1
ATOM 1685 N N . LEU A 1 221 ? -43.834 29.343 14.699 1.00 36.91 221 LEU A N 1
ATOM 1686 C CA . LEU A 1 221 ? -44.380 29.616 13.380 1.00 36.91 221 LEU A CA 1
ATOM 1687 C C . LEU A 1 221 ? -44.410 28.280 12.638 1.00 36.91 221 LEU A C 1
ATOM 1689 O O . LEU A 1 221 ? -43.379 27.681 12.336 1.00 36.91 221 LEU A O 1
ATOM 1693 N N . GLU A 1 222 ? -45.630 27.761 12.636 1.00 36.28 222 GLU A N 1
ATOM 1694 C CA . GLU A 1 222 ? -46.392 27.151 11.550 1.00 36.28 222 GLU A CA 1
ATOM 1695 C C . GLU A 1 222 ? -45.640 26.545 10.357 1.00 36.28 222 GLU A C 1
ATOM 1697 O O . GLU A 1 222 ? -44.709 27.093 9.769 1.00 36.28 222 GLU A O 1
ATOM 1702 N N . GLU A 1 223 ? -46.123 25.347 10.043 1.00 43.62 223 GLU A N 1
ATOM 1703 C CA . GLU A 1 223 ? -45.838 24.528 8.882 1.00 43.62 223 GLU A CA 1
ATOM 1704 C C . GLU A 1 223 ? -46.312 25.234 7.611 1.00 43.62 223 GLU A C 1
ATOM 1706 O O . GLU A 1 223 ? -47.465 25.629 7.537 1.00 43.62 223 GLU A O 1
ATOM 1711 N N . GLU A 1 224 ? -45.466 25.290 6.585 1.00 38.69 224 GLU A N 1
ATOM 1712 C CA . GLU A 1 224 ? -45.943 25.346 5.204 1.00 38.69 224 GLU A CA 1
ATOM 1713 C C . GLU A 1 224 ? -45.174 24.308 4.389 1.00 38.69 224 GLU A C 1
ATOM 1715 O O . GLU A 1 224 ? -43.936 24.257 4.362 1.00 38.69 224 GLU A O 1
ATOM 1720 N N . ALA A 1 225 ? -45.947 23.392 3.818 1.00 42.44 225 ALA A N 1
ATOM 1721 C CA . ALA A 1 225 ? -45.501 22.226 3.089 1.00 42.44 225 ALA A CA 1
ATOM 1722 C C . ALA A 1 225 ? -45.676 22.487 1.594 1.00 42.44 225 ALA A C 1
ATOM 1724 O O . ALA A 1 225 ? -46.703 22.137 1.027 1.00 42.44 225 ALA A O 1
ATOM 1725 N N . ASP A 1 226 ? -44.647 23.024 0.939 1.00 34.66 226 ASP A N 1
ATOM 1726 C CA . ASP A 1 226 ? -44.653 23.113 -0.519 1.00 34.66 226 ASP A CA 1
ATOM 1727 C C . ASP A 1 226 ? -44.039 21.863 -1.145 1.00 34.66 226 ASP A C 1
ATOM 1729 O O . ASP A 1 226 ? -42.823 21.674 -1.262 1.00 34.66 226 ASP A O 1
ATOM 1733 N N . SER A 1 227 ? -44.951 20.983 -1.549 1.00 48.25 227 SER A N 1
ATOM 1734 C CA . SER A 1 227 ? -44.730 19.930 -2.522 1.00 48.25 227 SER A CA 1
ATOM 1735 C C . SER A 1 227 ? -44.629 20.535 -3.924 1.00 48.25 227 SER A C 1
ATOM 1737 O O . SER A 1 227 ? -45.640 20.825 -4.560 1.00 48.25 227 SER A O 1
ATOM 1739 N N . SER A 1 228 ? -43.418 20.653 -4.455 1.00 39.66 228 SER A N 1
ATOM 1740 C CA . SER A 1 228 ? -43.207 20.727 -5.900 1.00 39.66 228 SER A CA 1
ATOM 1741 C C . SER A 1 228 ? -42.218 19.640 -6.305 1.00 39.66 228 SER A C 1
ATOM 1743 O O . SER A 1 228 ? -41.029 19.656 -5.986 1.00 39.66 228 SER A O 1
ATOM 1745 N N . GLY A 1 229 ? -42.764 18.608 -6.951 1.00 49.97 229 GLY A N 1
ATOM 1746 C CA . GLY A 1 229 ? -41.975 17.607 -7.644 1.00 49.97 229 GLY A CA 1
ATOM 1747 C C . GLY A 1 229 ? -41.259 18.277 -8.806 1.00 49.97 229 GLY A C 1
ATOM 1748 O O . GLY A 1 229 ? -41.904 18.810 -9.703 1.00 49.97 229 GLY A O 1
ATOM 1749 N N . VAL A 1 230 ? -39.931 18.239 -8.784 1.00 39.81 230 VAL A N 1
ATOM 1750 C CA . VAL A 1 230 ? -39.111 18.594 -9.939 1.00 39.81 230 VAL A CA 1
ATOM 1751 C C . VAL A 1 230 ? -38.324 17.350 -10.324 1.00 39.81 230 VAL A C 1
ATOM 1753 O O . VAL A 1 230 ? -37.480 16.858 -9.572 1.00 39.81 230 VAL A O 1
ATOM 1756 N N . SER A 1 231 ? -38.694 16.808 -11.479 1.00 40.59 231 SER A N 1
ATOM 1757 C CA . SER A 1 231 ? -37.991 15.775 -12.231 1.00 40.59 231 SER A CA 1
ATOM 1758 C C . SER A 1 231 ? -36.531 16.176 -12.432 1.00 40.59 231 SER A C 1
ATOM 1760 O O . SER A 1 231 ? -36.247 17.235 -12.986 1.00 40.59 231 SER A O 1
ATOM 1762 N N . VAL A 1 232 ? -35.605 15.333 -11.974 1.00 41.38 232 VAL A N 1
ATOM 1763 C CA . VAL A 1 232 ? -34.165 15.531 -12.163 1.00 41.38 232 VAL A CA 1
ATOM 1764 C C . VAL A 1 232 ? -33.747 14.810 -13.440 1.00 41.38 232 VAL A C 1
ATOM 1766 O O . VAL A 1 232 ? -33.169 13.733 -13.377 1.00 41.38 232 VAL A O 1
ATOM 1769 N N . ASP A 1 233 ? -34.050 15.422 -14.580 1.00 47.03 233 ASP A N 1
ATOM 1770 C CA . ASP A 1 233 ? -33.315 15.208 -15.826 1.00 47.03 233 ASP A CA 1
ATOM 1771 C C . ASP A 1 233 ? -32.688 16.552 -16.190 1.00 47.03 233 ASP A C 1
ATOM 1773 O O . ASP A 1 233 ? -33.278 17.400 -16.851 1.00 47.03 233 ASP A O 1
ATOM 1777 N N . GLY A 1 234 ? -31.504 16.779 -15.634 1.00 45.62 234 GLY A N 1
ATOM 1778 C CA . GLY A 1 234 ? -30.706 17.976 -15.845 1.00 45.62 234 GLY A CA 1
ATOM 1779 C C . GLY A 1 234 ? -29.246 17.579 -15.777 1.00 45.62 234 GLY A C 1
ATOM 1780 O O . GLY A 1 234 ? -28.602 17.735 -14.740 1.00 45.62 234 GLY A O 1
ATOM 1781 N N . LEU A 1 235 ? -28.763 16.981 -16.866 1.00 47.06 235 LEU A N 1
ATOM 1782 C CA . LEU A 1 235 ? -27.341 16.923 -17.176 1.00 47.06 235 LEU A CA 1
ATOM 1783 C C . LEU A 1 235 ? -26.867 18.376 -17.244 1.00 47.06 235 LEU A C 1
ATOM 1785 O O . LEU A 1 235 ? -27.113 19.063 -18.229 1.00 47.06 235 LEU A O 1
ATOM 1789 N N . TYR A 1 236 ? -26.279 18.864 -16.156 1.00 51.59 236 TYR A N 1
ATOM 1790 C CA . TYR A 1 236 ? -25.547 20.120 -16.186 1.00 51.59 236 TYR A CA 1
ATOM 1791 C C . TYR A 1 236 ? -24.387 19.930 -17.160 1.00 51.59 236 TYR A C 1
ATOM 1793 O O . TYR A 1 236 ? -23.572 19.023 -16.974 1.00 51.59 236 TYR A O 1
ATOM 1801 N N . ALA A 1 237 ? -24.381 20.730 -18.224 1.00 54.44 237 ALA A N 1
ATOM 1802 C CA . ALA A 1 237 ? -23.315 20.769 -19.207 1.00 54.44 237 ALA A CA 1
ATOM 1803 C C . ALA A 1 237 ? -21.989 21.035 -18.479 1.00 54.44 237 ALA A C 1
ATOM 1805 O O . ALA A 1 237 ? -21.893 21.988 -17.706 1.00 54.44 237 ALA A O 1
ATOM 1806 N N . GLU A 1 238 ? -20.988 20.177 -18.689 1.00 59.22 238 GLU A N 1
ATOM 1807 C CA . GLU A 1 238 ? -19.665 20.303 -18.055 1.00 59.22 238 GLU A CA 1
ATOM 1808 C C . GLU A 1 238 ? -19.026 21.682 -18.325 1.00 59.22 238 GLU A C 1
ATOM 1810 O O . GLU A 1 238 ? -18.292 22.195 -17.485 1.00 59.22 238 GLU A O 1
ATOM 1815 N N . GLU A 1 239 ? -19.413 22.336 -19.424 1.00 58.91 239 GLU A N 1
ATOM 1816 C CA . GLU A 1 239 ? -18.943 23.664 -19.832 1.00 58.91 239 GLU A CA 1
ATOM 1817 C C . GLU A 1 239 ? -19.353 24.789 -18.855 1.00 58.91 239 GLU A C 1
ATOM 1819 O O . GLU A 1 239 ? -18.523 25.633 -18.524 1.00 58.91 239 GLU A O 1
ATOM 1824 N N . GLU A 1 240 ? -20.572 24.776 -18.289 1.00 68.62 240 GLU A N 1
ATOM 1825 C CA . GLU A 1 240 ? -21.004 25.820 -17.332 1.00 68.62 240 GLU A CA 1
ATOM 1826 C C . GLU A 1 240 ? -20.273 25.714 -15.982 1.00 68.62 240 GLU A C 1
ATOM 1828 O O . GLU A 1 240 ? -20.086 26.708 -15.271 1.00 68.62 240 GLU A O 1
ATOM 1833 N N . TYR A 1 241 ? -19.855 24.502 -15.601 1.00 71.94 241 TYR A N 1
ATOM 1834 C CA . TYR A 1 241 ? -19.121 24.287 -14.355 1.00 71.94 241 TYR A CA 1
ATOM 1835 C C . TYR A 1 241 ? -17.676 24.777 -14.462 1.00 71.94 241 TYR A C 1
ATOM 1837 O O . TYR A 1 241 ? -17.171 25.384 -13.513 1.00 71.94 241 TYR A O 1
ATOM 1845 N N . ASP A 1 242 ? -17.034 24.550 -15.608 1.00 72.94 242 ASP A N 1
ATOM 1846 C CA . ASP A 1 242 ? -15.666 24.998 -15.860 1.00 72.94 242 ASP A CA 1
ATOM 1847 C C . ASP A 1 242 ? -15.583 26.528 -15.967 1.00 72.94 242 ASP A C 1
ATOM 1849 O O . ASP A 1 242 ? -14.697 27.126 -15.350 1.00 72.94 242 ASP A O 1
ATOM 1853 N N . GLU A 1 243 ? -16.550 27.186 -16.616 1.00 74.44 243 GLU A N 1
ATOM 1854 C CA . GLU A 1 243 ? -16.617 28.656 -16.667 1.00 74.44 243 GLU A CA 1
ATOM 1855 C C . GLU A 1 243 ? -16.810 29.278 -15.274 1.00 74.44 243 GLU A C 1
ATOM 1857 O O . GLU A 1 243 ? -16.072 30.189 -14.878 1.00 74.44 243 GLU A O 1
ATOM 1862 N N . MET A 1 244 ? -17.738 28.734 -14.479 1.00 76.88 244 MET A N 1
ATOM 1863 C CA . MET A 1 244 ? -17.964 29.184 -13.102 1.00 76.88 244 MET A CA 1
ATOM 1864 C C . MET A 1 244 ? -16.720 28.958 -12.225 1.00 76.88 244 MET A C 1
ATOM 1866 O O . MET A 1 244 ? -16.380 29.796 -11.383 1.00 76.88 244 MET A O 1
ATOM 1870 N N . MET A 1 245 ? -16.015 27.838 -12.406 1.00 75.94 245 MET A N 1
ATOM 1871 C CA . MET A 1 245 ? -14.791 27.546 -11.659 1.00 75.94 245 MET A CA 1
ATOM 1872 C C . MET A 1 245 ? -13.619 28.438 -12.080 1.00 75.94 245 MET A C 1
ATOM 1874 O O . MET A 1 245 ? -12.846 28.854 -11.210 1.00 75.94 245 MET A O 1
ATOM 1878 N N . GLU A 1 246 ? -13.492 28.790 -13.360 1.00 75.00 246 GLU A N 1
ATOM 1879 C CA . GLU A 1 246 ? -12.505 29.772 -13.817 1.00 75.00 246 GLU A CA 1
ATOM 1880 C C . GLU A 1 246 ? -12.749 31.163 -13.223 1.00 75.00 246 GLU A C 1
ATOM 1882 O O . GLU A 1 246 ? -11.796 31.845 -12.832 1.00 75.00 246 GLU A O 1
ATOM 1887 N N . GLU A 1 247 ? -14.006 31.593 -13.127 1.00 75.06 247 GLU A N 1
ATOM 1888 C CA . GLU A 1 247 ? -14.362 32.899 -12.569 1.00 75.06 247 GLU A CA 1
ATOM 1889 C C . GLU A 1 247 ? -14.115 32.966 -11.054 1.00 75.06 247 GLU A C 1
ATOM 1891 O O . GLU A 1 247 ? -13.577 33.953 -10.542 1.00 75.06 247 GLU A O 1
ATOM 1896 N N . VAL A 1 248 ? -14.389 31.875 -10.330 1.00 74.00 248 VAL A N 1
ATOM 1897 C CA . VAL A 1 248 ? -14.025 31.752 -8.910 1.00 74.00 248 VAL A CA 1
ATOM 1898 C C . VAL A 1 248 ? -12.509 31.827 -8.730 1.00 74.00 248 VAL A C 1
ATOM 1900 O O . VAL A 1 248 ? -12.041 32.533 -7.838 1.00 74.00 248 VAL A O 1
ATOM 1903 N N . LEU A 1 249 ? -11.724 31.159 -9.580 1.00 68.75 249 LEU A N 1
ATOM 1904 C CA . LEU A 1 249 ? -10.259 31.175 -9.491 1.00 68.75 249 LEU A CA 1
ATOM 1905 C C . LEU A 1 249 ? -9.645 32.540 -9.840 1.00 68.75 249 LEU A C 1
ATOM 1907 O O . LEU A 1 249 ? -8.616 32.891 -9.260 1.00 68.75 249 LEU A O 1
ATOM 1911 N N . LYS A 1 250 ? -10.273 33.329 -10.723 1.00 71.44 250 LYS A N 1
ATOM 1912 C CA . LYS A 1 250 ? -9.849 34.708 -11.045 1.00 71.44 250 LYS A CA 1
ATOM 1913 C C . LYS A 1 250 ? -10.017 35.672 -9.861 1.00 71.44 250 LYS A C 1
ATOM 1915 O O . LYS A 1 250 ? -9.267 36.640 -9.770 1.00 71.44 250 LYS A O 1
ATOM 1920 N N . ASN A 1 251 ? -10.929 35.373 -8.933 1.00 73.75 251 ASN A N 1
ATOM 1921 C CA . ASN A 1 251 ? -11.269 36.237 -7.796 1.00 73.75 251 ASN A CA 1
ATOM 1922 C C . ASN A 1 251 ? -10.605 35.834 -6.463 1.00 73.75 251 ASN A C 1
ATOM 1924 O O . ASN A 1 251 ? -10.808 36.502 -5.448 1.00 73.75 251 ASN A O 1
ATOM 1928 N N . VAL A 1 252 ? -9.806 34.760 -6.425 1.00 74.25 252 VAL A N 1
ATOM 1929 C CA . VAL A 1 252 ? -9.033 34.395 -5.226 1.00 74.25 252 VAL A CA 1
ATOM 1930 C C . VAL A 1 252 ? -7.699 35.141 -5.233 1.00 74.25 252 VAL A C 1
ATOM 1932 O O . VAL A 1 252 ? -6.756 34.757 -5.925 1.00 74.25 252 VAL A O 1
ATOM 1935 N N . GLU A 1 253 ? -7.592 36.183 -4.409 1.00 70.19 253 GLU A N 1
ATOM 1936 C CA . GLU A 1 253 ? -6.320 36.854 -4.125 1.00 70.19 253 GLU A CA 1
ATOM 1937 C C . GLU A 1 253 ? -5.399 35.920 -3.323 1.00 70.19 253 GLU A C 1
ATOM 1939 O O . GLU A 1 253 ? -5.414 35.863 -2.092 1.00 70.19 253 GLU A O 1
ATOM 1944 N N . LEU A 1 254 ? -4.599 35.128 -4.035 1.00 66.88 254 LEU A N 1
ATOM 1945 C CA . LEU A 1 254 ? -3.561 34.302 -3.429 1.00 66.88 254 LEU A CA 1
ATOM 1946 C C . LEU A 1 254 ? -2.360 35.180 -3.037 1.00 66.88 254 LEU A C 1
ATOM 1948 O O . LEU A 1 254 ? -1.927 36.019 -3.830 1.00 66.88 254 LEU A O 1
ATOM 1952 N N . PRO A 1 255 ? -1.756 34.972 -1.852 1.00 70.00 255 PRO A N 1
ATOM 1953 C CA . PRO A 1 255 ? -0.562 35.710 -1.455 1.00 70.00 255 PRO A CA 1
ATOM 1954 C C . PRO A 1 255 ? 0.577 35.483 -2.460 1.00 70.00 255 PRO A C 1
ATOM 1956 O O . PRO A 1 255 ? 0.760 34.377 -2.976 1.00 70.00 255 PRO A O 1
ATOM 1959 N N . LEU A 1 256 ? 1.383 36.522 -2.707 1.00 65.31 256 LEU A N 1
ATOM 1960 C CA . LEU A 1 256 ? 2.421 36.544 -3.753 1.00 65.31 256 LEU A CA 1
ATOM 1961 C C . LEU A 1 256 ? 3.423 35.375 -3.675 1.00 65.31 256 LEU A C 1
ATOM 1963 O O . LEU A 1 256 ? 3.962 34.937 -4.695 1.00 65.31 256 LEU A O 1
ATOM 1967 N N . SER A 1 257 ? 3.662 34.840 -2.475 1.00 67.06 257 SER A N 1
ATOM 1968 C CA . SER A 1 257 ? 4.502 33.659 -2.249 1.00 67.06 257 SER A CA 1
ATOM 1969 C C . SER A 1 257 ? 3.905 32.386 -2.859 1.00 67.06 257 SER A C 1
ATOM 1971 O O . SER A 1 257 ? 4.631 31.601 -3.471 1.00 67.06 257 SER A O 1
ATOM 1973 N N . VAL A 1 258 ? 2.585 32.209 -2.765 1.00 69.06 258 VAL A N 1
ATOM 1974 C CA . VAL A 1 258 ? 1.854 31.065 -3.324 1.00 69.06 258 VAL A CA 1
ATOM 1975 C C . VAL A 1 258 ? 1.777 31.178 -4.844 1.00 69.06 258 VAL A C 1
ATOM 1977 O O . VAL A 1 258 ? 2.072 30.208 -5.539 1.00 69.06 258 VAL A O 1
ATOM 1980 N N . THR A 1 259 ? 1.500 32.366 -5.393 1.00 71.00 259 THR A N 1
ATOM 1981 C CA . THR A 1 259 ? 1.491 32.562 -6.855 1.00 71.00 259 THR A CA 1
ATOM 1982 C C . THR A 1 259 ? 2.874 32.372 -7.478 1.00 71.00 259 THR A C 1
ATOM 1984 O O . THR A 1 259 ? 2.979 31.841 -8.584 1.00 71.00 259 THR A O 1
ATOM 1987 N N . LYS A 1 260 ? 3.950 32.760 -6.775 1.00 70.56 260 LYS A N 1
ATOM 1988 C CA . LYS A 1 260 ? 5.332 32.532 -7.229 1.00 70.56 260 LYS A CA 1
ATOM 1989 C C . LYS A 1 260 ? 5.679 31.041 -7.232 1.00 70.56 260 LYS A C 1
ATOM 1991 O O . LYS A 1 260 ? 6.255 30.573 -8.210 1.00 70.56 260 LYS A O 1
ATOM 1996 N N . GLY A 1 261 ? 5.258 30.301 -6.203 1.00 72.25 261 GLY A N 1
ATOM 1997 C CA . GLY A 1 261 ? 5.404 28.844 -6.146 1.00 72.25 261 GLY A CA 1
ATOM 1998 C C . GLY A 1 261 ? 4.628 28.120 -7.250 1.00 72.25 261 GLY A C 1
ATOM 1999 O O . GLY A 1 261 ? 5.176 27.233 -7.894 1.00 72.25 261 GLY A O 1
ATOM 2000 N N . ILE A 1 262 ? 3.391 28.541 -7.542 1.00 73.31 262 ILE A N 1
ATOM 2001 C CA . ILE A 1 262 ? 2.582 27.963 -8.632 1.00 73.31 262 ILE A CA 1
ATOM 2002 C C . ILE A 1 262 ? 3.219 28.239 -10.000 1.00 73.31 262 ILE A C 1
ATOM 2004 O O . ILE A 1 262 ? 3.275 27.340 -10.832 1.00 73.31 262 ILE A O 1
ATOM 2008 N N . ARG A 1 263 ? 3.726 29.456 -10.244 1.00 71.12 263 ARG A N 1
ATOM 2009 C CA . ARG A 1 263 ? 4.416 29.790 -11.506 1.00 71.12 263 ARG A CA 1
ATOM 2010 C C . ARG A 1 263 ? 5.709 28.995 -11.683 1.00 71.12 263 ARG A C 1
ATOM 2012 O O . ARG A 1 263 ? 5.946 28.494 -12.773 1.00 71.12 263 ARG A O 1
ATOM 2019 N N . GLN A 1 264 ? 6.505 28.850 -10.623 1.00 73.75 264 GLN A N 1
ATOM 2020 C CA . GLN A 1 264 ? 7.708 28.009 -10.648 1.00 73.75 264 GLN A CA 1
ATOM 2021 C C . GLN A 1 264 ? 7.357 26.536 -10.878 1.00 73.75 264 GLN A C 1
ATOM 2023 O O . GLN A 1 264 ? 7.998 25.878 -11.685 1.00 73.75 264 GLN A O 1
ATOM 2028 N N . GLY A 1 265 ? 6.300 26.037 -10.231 1.00 78.56 265 GLY A N 1
ATOM 2029 C CA . GLY A 1 265 ? 5.810 24.678 -10.451 1.00 78.56 265 GLY A CA 1
ATOM 2030 C C . GLY A 1 265 ? 5.336 24.438 -11.885 1.00 78.56 265 GLY A C 1
ATOM 2031 O O . GLY A 1 265 ? 5.676 23.412 -12.458 1.00 78.56 265 GLY A O 1
ATOM 2032 N N . LYS A 1 266 ? 4.601 25.387 -12.485 1.00 80.06 266 LYS A N 1
ATOM 2033 C CA . LYS A 1 266 ? 4.185 25.304 -13.895 1.00 80.06 266 LYS A CA 1
ATOM 2034 C C . LYS A 1 266 ? 5.382 25.320 -14.847 1.00 80.06 266 LYS A C 1
ATOM 2036 O O . LYS A 1 266 ? 5.456 24.443 -15.689 1.00 80.06 266 LYS A O 1
ATOM 2041 N N . ALA A 1 267 ? 6.339 26.231 -14.650 1.00 77.06 267 ALA A N 1
ATOM 2042 C CA . ALA A 1 267 ? 7.553 26.283 -15.468 1.00 77.06 267 ALA A CA 1
ATOM 2043 C C . ALA A 1 267 ? 8.342 24.964 -15.416 1.00 77.06 267 ALA A C 1
ATOM 2045 O O . ALA A 1 267 ? 8.706 24.438 -16.456 1.00 77.06 267 ALA A O 1
ATOM 2046 N N . ASN A 1 268 ? 8.509 24.377 -14.225 1.00 82.12 268 ASN A N 1
ATOM 2047 C CA . ASN A 1 268 ? 9.180 23.083 -14.086 1.00 82.12 268 ASN A CA 1
ATOM 2048 C C . ASN A 1 268 ? 8.428 21.952 -14.813 1.00 82.12 268 ASN A C 1
ATOM 2050 O O . ASN A 1 268 ? 9.063 21.106 -15.430 1.00 82.12 268 ASN A O 1
ATOM 2054 N N . LEU A 1 269 ? 7.091 21.930 -14.751 1.00 78.69 269 LEU A N 1
ATOM 2055 C CA . LEU A 1 269 ? 6.281 20.936 -15.468 1.00 78.69 269 LEU A CA 1
ATOM 2056 C C . LEU A 1 269 ? 6.355 21.122 -16.989 1.00 78.69 269 LEU A C 1
ATOM 2058 O O . LEU A 1 269 ? 6.375 20.136 -17.724 1.00 78.69 269 LEU A O 1
ATOM 2062 N N . ASP A 1 270 ? 6.388 22.369 -17.458 1.00 84.06 270 ASP A N 1
ATOM 2063 C CA . ASP A 1 270 ? 6.539 22.692 -18.876 1.00 84.06 270 ASP A CA 1
ATOM 2064 C C . ASP A 1 270 ? 7.940 22.298 -19.381 1.00 84.06 270 ASP A C 1
ATOM 2066 O O . ASP A 1 270 ? 8.056 21.722 -20.465 1.00 84.06 270 ASP A O 1
ATOM 2070 N N . ASP A 1 271 ? 8.984 22.512 -18.573 1.00 86.06 271 ASP A N 1
ATOM 2071 C CA . ASP A 1 271 ? 10.357 22.083 -18.865 1.00 86.06 271 ASP A CA 1
ATOM 2072 C C . ASP A 1 271 ? 10.482 20.545 -18.892 1.00 86.06 271 ASP A C 1
ATOM 2074 O O . ASP A 1 271 ? 11.022 19.993 -19.851 1.00 86.06 271 ASP A O 1
ATOM 2078 N N . GLU A 1 272 ? 9.912 19.831 -17.910 1.00 85.12 272 GLU A N 1
ATOM 2079 C CA . GLU A 1 272 ? 9.863 18.355 -17.891 1.00 85.12 272 GLU A CA 1
ATOM 2080 C C . GLU A 1 272 ? 9.097 17.794 -19.099 1.00 85.12 272 GLU A C 1
ATOM 2082 O O . GLU A 1 272 ? 9.487 16.783 -19.694 1.00 85.12 272 GLU A O 1
ATOM 2087 N N . LYS A 1 273 ? 7.995 18.451 -19.484 1.00 90.00 273 LYS A N 1
ATOM 2088 C CA . LYS A 1 273 ? 7.215 18.068 -20.663 1.00 90.00 273 LYS A CA 1
ATOM 2089 C C . LYS A 1 273 ? 8.030 18.256 -21.940 1.00 90.00 273 LYS A C 1
ATOM 2091 O O . LYS A 1 273 ? 8.012 17.366 -22.788 1.00 90.00 273 LYS A O 1
ATOM 2096 N N . LYS A 1 274 ? 8.761 19.367 -22.053 1.00 90.62 274 LYS A N 1
ATOM 2097 C CA . LYS A 1 274 ? 9.632 19.650 -23.195 1.00 90.62 274 LYS A CA 1
ATOM 2098 C C . LYS A 1 274 ? 10.777 18.639 -23.298 1.00 90.62 274 LYS A C 1
ATOM 2100 O O . LYS A 1 274 ? 11.012 18.116 -24.381 1.00 90.62 274 LYS A O 1
ATOM 2105 N N . GLU A 1 275 ? 11.427 18.296 -22.186 1.00 87.19 275 GLU A N 1
ATOM 2106 C CA . GLU A 1 275 ? 12.491 17.279 -22.164 1.00 87.19 275 GLU A CA 1
ATOM 2107 C C . GLU A 1 275 ? 11.960 15.898 -22.583 1.00 87.19 275 GLU A C 1
ATOM 2109 O O . GLU A 1 275 ? 12.594 15.182 -23.362 1.00 87.19 275 GLU A O 1
ATOM 2114 N N . LYS A 1 276 ? 10.755 15.530 -22.128 1.00 87.31 276 LYS A N 1
ATOM 2115 C CA . LYS A 1 276 ? 10.105 14.279 -22.538 1.00 87.31 276 LYS A CA 1
ATOM 2116 C C . LYS A 1 276 ? 9.753 14.270 -24.027 1.00 87.31 276 LYS A C 1
ATOM 2118 O O . LYS A 1 276 ? 9.951 13.248 -24.682 1.00 87.31 276 LYS A O 1
ATOM 2123 N N . GLU A 1 277 ? 9.246 15.381 -24.554 1.00 89.62 277 GLU A N 1
ATOM 2124 C CA . GLU A 1 277 ? 8.906 15.529 -25.972 1.00 89.62 277 GLU A CA 1
ATOM 2125 C C . GLU A 1 277 ? 10.160 15.480 -26.858 1.00 89.62 277 GLU A C 1
ATOM 2127 O O . GLU A 1 277 ? 10.162 14.792 -27.877 1.00 89.62 277 GLU A O 1
ATOM 2132 N N . GLU A 1 278 ? 11.263 16.101 -26.433 1.00 88.31 278 GLU A N 1
ATOM 2133 C CA . GLU A 1 278 ? 12.567 16.005 -27.103 1.00 88.31 278 GLU A CA 1
ATOM 2134 C C . GLU A 1 278 ? 13.116 14.566 -27.078 1.00 88.31 278 GLU A C 1
ATOM 2136 O O . GLU A 1 278 ? 13.577 14.048 -28.102 1.00 88.31 278 GLU A O 1
ATOM 2141 N N . LEU A 1 279 ? 13.001 13.869 -25.941 1.00 84.44 279 LEU A N 1
ATOM 2142 C CA . LEU A 1 279 ? 13.394 12.465 -25.826 1.00 84.44 279 LEU A CA 1
ATOM 2143 C C . LEU A 1 279 ? 12.536 11.561 -26.727 1.00 84.44 279 LEU A C 1
ATOM 2145 O O . LEU A 1 279 ? 13.070 10.666 -27.380 1.00 84.44 279 LEU A O 1
ATOM 2149 N N . GLU A 1 280 ? 11.222 11.773 -26.789 1.00 86.81 280 GLU A N 1
ATOM 2150 C CA . GLU A 1 280 ? 10.327 11.025 -27.680 1.00 86.81 280 GLU A CA 1
ATOM 2151 C C . GLU A 1 280 ? 10.587 11.344 -29.159 1.00 86.81 280 GLU A C 1
ATOM 2153 O O . GLU A 1 280 ? 10.594 10.426 -29.984 1.00 86.81 280 GLU A O 1
ATOM 2158 N N . ALA A 1 281 ? 10.899 12.598 -29.494 1.00 87.19 281 ALA A N 1
ATOM 2159 C CA . ALA A 1 281 ? 11.278 13.010 -30.844 1.00 87.19 281 ALA A CA 1
ATOM 2160 C C . ALA A 1 281 ? 12.588 12.351 -31.308 1.00 87.19 281 ALA A C 1
ATOM 2162 O O . ALA A 1 281 ? 12.717 12.000 -32.484 1.00 87.19 281 ALA A O 1
ATOM 2163 N N . SER A 1 282 ? 13.524 12.117 -30.383 1.00 88.81 282 SER A N 1
ATOM 2164 C CA . SER A 1 282 ? 14.796 11.439 -30.665 1.00 88.81 282 SER A CA 1
ATOM 2165 C C . SER A 1 282 ? 14.659 9.933 -30.933 1.00 88.81 282 SER A C 1
ATOM 2167 O O . SER A 1 282 ? 15.578 9.322 -31.479 1.00 88.81 282 SER A O 1
ATOM 2169 N N . ARG A 1 283 ? 13.523 9.307 -30.590 1.00 93.94 283 ARG A N 1
ATOM 2170 C CA . ARG A 1 283 ? 13.318 7.861 -30.770 1.00 93.94 283 ARG A CA 1
ATOM 2171 C C . ARG A 1 283 ? 13.019 7.512 -32.223 1.00 93.94 283 ARG A C 1
ATOM 2173 O O . ARG A 1 283 ? 12.243 8.184 -32.912 1.00 93.94 283 ARG A O 1
ATOM 2180 N N . CYS A 1 284 ? 13.586 6.393 -32.668 1.00 93.12 284 CYS A N 1
ATOM 2181 C CA . CYS A 1 284 ? 13.260 5.794 -33.954 1.00 93.12 284 CYS A CA 1
ATOM 2182 C C . CYS A 1 284 ? 11.745 5.506 -34.032 1.00 93.12 284 CYS A C 1
ATOM 2184 O O . CYS A 1 284 ? 11.214 4.853 -33.128 1.00 93.12 284 CYS A O 1
ATOM 2186 N N . PRO A 1 285 ? 11.041 5.939 -35.096 1.00 91.50 285 PRO A N 1
ATOM 2187 C CA . PRO A 1 285 ? 9.593 5.753 -35.216 1.00 91.50 285 PRO A CA 1
ATOM 2188 C C . PRO A 1 285 ? 9.182 4.283 -35.384 1.00 91.50 285 PRO A C 1
ATOM 2190 O O . PRO A 1 285 ? 8.037 3.945 -35.107 1.00 91.50 285 PRO A O 1
ATOM 2193 N N . VAL A 1 286 ? 10.101 3.413 -35.816 1.00 91.75 286 VAL A N 1
ATOM 2194 C CA . VAL A 1 286 ? 9.812 2.001 -36.111 1.00 91.75 286 VAL A CA 1
ATOM 2195 C C . VAL A 1 286 ? 9.976 1.111 -34.878 1.00 91.75 286 VAL A C 1
ATOM 2197 O O . VAL A 1 286 ? 9.122 0.276 -34.612 1.00 91.75 286 VAL A O 1
ATOM 2200 N N . CYS A 1 287 ? 11.045 1.298 -34.098 1.00 93.12 287 CYS A N 1
ATOM 2201 C CA . CYS A 1 287 ? 11.322 0.480 -32.908 1.00 93.12 287 CYS A CA 1
ATOM 2202 C C . CYS A 1 287 ? 11.089 1.218 -31.578 1.00 93.12 287 CYS A C 1
ATOM 2204 O O . CYS A 1 287 ? 11.444 0.710 -30.513 1.00 93.12 287 CYS A O 1
ATOM 2206 N N . SER A 1 288 ? 10.587 2.455 -31.627 1.00 91.38 288 SER A N 1
ATOM 2207 C CA . SER A 1 288 ? 10.279 3.299 -30.461 1.00 91.38 288 SER A CA 1
ATOM 2208 C C . SER A 1 288 ? 11.429 3.444 -29.451 1.00 91.38 288 SER A C 1
ATOM 2210 O O . SER A 1 288 ? 11.194 3.525 -28.247 1.00 91.38 288 SER A O 1
ATOM 2212 N N . GLY A 1 289 ? 12.682 3.476 -29.917 1.00 91.94 289 GLY A N 1
ATOM 2213 C CA . GLY A 1 289 ? 13.854 3.607 -29.038 1.00 91.94 289 GLY A CA 1
ATOM 2214 C C . GLY A 1 289 ? 14.574 2.308 -28.672 1.00 91.94 289 GLY A C 1
ATOM 2215 O O . GLY A 1 289 ? 15.646 2.367 -28.084 1.00 91.94 289 GLY A O 1
ATOM 2216 N N . THR A 1 290 ? 14.031 1.135 -29.006 1.00 93.38 290 THR A N 1
ATOM 2217 C CA . THR A 1 290 ? 14.603 -0.154 -28.558 1.00 93.38 290 THR A CA 1
ATOM 2218 C C . THR A 1 290 ? 15.769 -0.671 -29.410 1.00 93.38 290 THR A C 1
ATOM 2220 O O . THR A 1 290 ? 16.478 -1.577 -28.982 1.00 93.38 290 THR A O 1
ATOM 2223 N N . GLY A 1 291 ? 15.954 -0.147 -30.627 1.00 93.75 291 GLY A N 1
ATOM 2224 C CA . GLY A 1 291 ? 16.958 -0.620 -31.593 1.00 93.75 291 GLY A CA 1
ATOM 2225 C C . GLY A 1 291 ? 16.647 -1.988 -32.214 1.00 93.75 291 GLY A C 1
ATOM 2226 O O . GLY A 1 291 ? 17.392 -2.480 -33.057 1.00 93.75 291 GLY A O 1
ATOM 2227 N N . SER A 1 292 ? 15.536 -2.620 -31.846 1.00 95.06 292 SER A N 1
ATOM 2228 C CA . SER A 1 292 ? 15.182 -3.951 -32.328 1.00 95.06 292 SER A CA 1
ATOM 2229 C C . SER A 1 292 ? 13.687 -4.065 -32.591 1.00 95.06 292 SER A C 1
ATOM 2231 O O . SER A 1 292 ? 12.884 -3.329 -32.026 1.00 95.06 292 SER A O 1
ATOM 2233 N N . VAL A 1 293 ? 13.319 -4.939 -33.517 1.00 95.62 293 VAL A N 1
ATOM 2234 C CA . VAL A 1 293 ? 11.936 -5.193 -33.921 1.00 95.62 293 VAL A CA 1
ATOM 2235 C C . VAL A 1 293 ? 11.682 -6.689 -33.932 1.00 95.62 293 VAL A C 1
ATOM 2237 O O . VAL A 1 293 ? 12.589 -7.487 -34.175 1.00 95.62 293 VAL A O 1
ATOM 2240 N N . ASP A 1 294 ? 10.442 -7.082 -33.680 1.00 95.69 294 ASP A N 1
ATOM 2241 C CA . ASP A 1 294 ? 10.061 -8.485 -33.740 1.00 95.69 294 ASP A CA 1
ATOM 2242 C C . ASP A 1 294 ? 10.232 -9.037 -35.158 1.00 95.69 294 ASP A C 1
ATOM 2244 O O . ASP A 1 294 ? 9.971 -8.368 -36.162 1.00 95.69 294 ASP A O 1
ATOM 2248 N N . CYS A 1 295 ? 10.669 -10.292 -35.254 1.00 94.44 295 CYS A N 1
ATOM 2249 C CA . CYS A 1 295 ? 10.822 -10.956 -36.539 1.00 94.44 295 CYS A CA 1
ATOM 2250 C C . CYS A 1 295 ? 9.454 -11.083 -37.224 1.00 94.44 295 CYS A C 1
ATOM 2252 O O . CYS A 1 295 ? 8.578 -11.813 -36.755 1.00 94.44 295 CYS A O 1
ATOM 2254 N N . SER A 1 296 ? 9.298 -10.424 -38.371 1.00 92.19 296 SER A N 1
ATOM 2255 C CA . SER A 1 296 ? 8.047 -10.375 -39.139 1.00 92.19 296 SER A CA 1
ATOM 2256 C C . SER A 1 296 ? 7.557 -11.750 -39.612 1.00 92.19 296 SER A C 1
ATOM 2258 O O . SER A 1 296 ? 6.364 -11.934 -39.846 1.00 92.19 296 SER A O 1
ATOM 2260 N N . VAL A 1 297 ? 8.458 -12.731 -39.730 1.00 93.12 297 VAL A N 1
ATOM 2261 C CA . VAL A 1 297 ? 8.147 -14.076 -40.234 1.00 93.12 297 VAL A CA 1
ATOM 2262 C C . VAL A 1 297 ? 7.652 -15.014 -39.138 1.00 93.12 297 VAL A C 1
ATOM 2264 O O . VAL A 1 297 ? 6.671 -15.717 -39.366 1.00 93.12 297 VAL A O 1
ATOM 2267 N N . CYS A 1 298 ? 8.299 -15.047 -37.968 1.00 94.50 298 CYS A N 1
ATOM 2268 C CA . CYS A 1 298 ? 7.880 -15.938 -36.882 1.00 94.50 298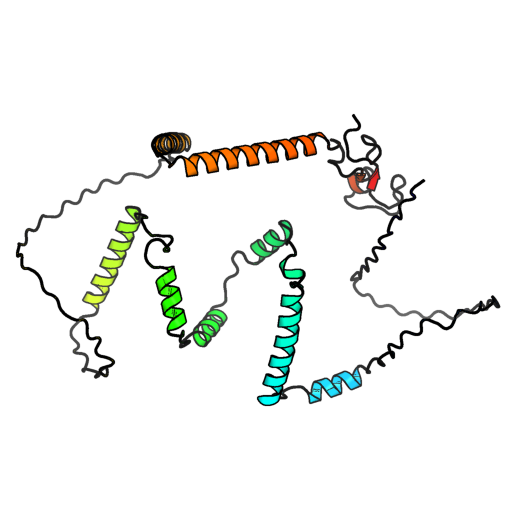 CYS A CA 1
ATOM 2269 C C . CYS A 1 298 ? 7.005 -15.220 -35.853 1.00 94.50 298 CYS A C 1
ATOM 2271 O O . CYS A 1 298 ? 5.817 -15.517 -35.766 1.00 94.50 298 CYS A O 1
ATOM 2273 N N . VAL A 1 299 ? 7.545 -14.234 -35.137 1.00 93.00 299 VAL A N 1
ATOM 2274 C CA . VAL A 1 299 ? 6.815 -13.519 -34.080 1.00 93.00 299 VAL A CA 1
ATOM 2275 C C . VAL A 1 299 ? 5.668 -12.699 -34.672 1.00 93.00 299 VAL A C 1
ATOM 2277 O O . VAL A 1 299 ? 4.550 -12.781 -34.176 1.00 93.00 299 VAL A O 1
ATOM 2280 N N . GLY A 1 300 ? 5.887 -12.009 -35.794 1.00 89.69 300 GLY A N 1
ATOM 2281 C CA . GLY A 1 300 ? 4.848 -11.211 -36.451 1.00 89.69 300 GLY A CA 1
ATOM 2282 C C . GLY A 1 300 ? 3.653 -12.022 -36.974 1.00 89.69 300 GLY A C 1
ATOM 2283 O O . GLY A 1 300 ? 2.537 -11.513 -36.990 1.00 89.69 300 GLY A O 1
ATOM 2284 N N . ARG A 1 301 ? 3.854 -13.286 -37.378 1.00 88.25 301 ARG A N 1
ATOM 2285 C CA . ARG A 1 301 ? 2.772 -14.149 -37.902 1.00 88.25 301 ARG A CA 1
ATOM 2286 C C . ARG A 1 301 ? 2.169 -15.084 -36.864 1.00 88.25 301 ARG A C 1
ATOM 2288 O O . ARG A 1 301 ? 0.979 -15.372 -36.930 1.00 88.25 301 ARG A O 1
ATOM 2295 N N . HIS A 1 302 ? 2.985 -15.595 -35.949 1.00 89.38 302 HIS A N 1
ATOM 2296 C CA . HIS A 1 302 ? 2.592 -16.654 -35.020 1.00 89.38 302 HIS A CA 1
ATOM 2297 C C . HIS A 1 302 ? 2.548 -16.189 -33.560 1.00 89.38 302 HIS A C 1
ATOM 2299 O O . HIS A 1 302 ? 2.118 -16.953 -32.701 1.00 89.38 302 HIS A O 1
ATOM 2305 N N . GLY A 1 303 ? 2.994 -14.965 -33.257 1.00 89.56 303 GLY A N 1
ATOM 2306 C CA . GLY A 1 303 ? 3.054 -14.417 -31.897 1.00 89.56 303 GLY A CA 1
ATOM 2307 C C . GLY A 1 303 ? 4.134 -15.043 -31.009 1.00 89.56 303 GLY A C 1
ATOM 2308 O O . GLY A 1 303 ? 4.265 -14.670 -29.847 1.00 89.56 303 GLY A O 1
ATOM 2309 N N . VAL A 1 304 ? 4.907 -15.995 -31.537 1.00 90.31 304 VAL A N 1
ATOM 2310 C CA . VAL A 1 304 ? 5.965 -16.721 -30.827 1.00 90.31 304 VAL A CA 1
ATOM 2311 C C . VAL A 1 304 ? 7.171 -16.930 -31.739 1.00 90.31 304 VAL A C 1
ATOM 2313 O O . VAL A 1 304 ? 7.039 -17.030 -32.962 1.00 90.31 304 VAL A O 1
ATOM 2316 N N . SER A 1 305 ? 8.367 -16.994 -31.151 1.00 90.31 305 SER A N 1
ATOM 2317 C CA . SER A 1 305 ? 9.580 -17.308 -31.901 1.00 90.31 305 SER A CA 1
ATOM 2318 C C . SER A 1 305 ? 9.596 -18.789 -32.289 1.00 90.31 305 SER A C 1
ATOM 2320 O O . SER A 1 305 ? 9.229 -19.666 -31.510 1.00 90.31 305 SER A O 1
ATOM 2322 N N . SER A 1 306 ? 10.023 -19.073 -33.519 1.00 91.56 306 SER A N 1
ATOM 2323 C CA . SER A 1 306 ? 10.265 -20.438 -33.991 1.00 91.56 306 SER A CA 1
ATOM 2324 C C . SER A 1 306 ? 11.764 -20.659 -34.116 1.00 91.56 306 SER A C 1
ATOM 2326 O O . SER A 1 306 ? 12.422 -19.887 -34.818 1.00 91.56 306 SER A O 1
ATOM 2328 N N . SER A 1 307 ? 12.283 -21.722 -33.495 1.00 91.44 307 SER A N 1
ATOM 2329 C CA . SER A 1 307 ? 13.696 -22.127 -33.569 1.00 91.44 307 SER A CA 1
ATOM 2330 C C . SER A 1 307 ? 14.170 -22.427 -34.994 1.00 91.44 307 SER A C 1
ATOM 2332 O O . SER A 1 307 ? 15.362 -22.353 -35.268 1.00 91.44 307 SER A O 1
ATOM 2334 N N . SER A 1 308 ? 13.244 -22.716 -35.912 1.00 93.81 308 SER A N 1
ATOM 2335 C CA . SER A 1 308 ? 13.520 -22.979 -37.327 1.00 93.81 308 SER A CA 1
ATOM 2336 C C . SER A 1 308 ? 13.343 -21.757 -38.235 1.00 93.81 308 SER A C 1
ATOM 2338 O O . SER A 1 308 ? 13.402 -21.890 -39.457 1.00 93.81 308 SER A O 1
ATOM 2340 N N . CYS A 1 309 ? 13.103 -20.561 -37.682 1.00 94.06 309 CYS A N 1
ATOM 2341 C CA . CYS A 1 309 ? 12.895 -19.365 -38.497 1.00 94.06 309 CYS A CA 1
ATOM 2342 C C . CYS A 1 309 ? 14.181 -18.986 -39.259 1.00 94.06 309 CYS A C 1
ATOM 2344 O O . CYS A 1 309 ? 15.186 -18.678 -38.616 1.00 94.06 309 CYS A O 1
ATOM 2346 N N . PRO A 1 310 ? 14.162 -18.920 -40.605 1.00 92.81 310 PRO A N 1
ATOM 2347 C CA . PRO A 1 310 ? 15.365 -18.656 -41.393 1.00 92.81 310 PRO A CA 1
ATOM 2348 C C . PRO A 1 310 ? 15.855 -17.206 -41.289 1.00 92.81 310 PRO A C 1
ATOM 2350 O O . PRO A 1 310 ? 17.013 -16.942 -41.586 1.00 92.81 310 PRO A O 1
ATOM 2353 N N . GLN A 1 311 ? 14.997 -16.264 -40.874 1.00 91.94 311 GLN A N 1
ATOM 2354 C CA . GLN A 1 311 ? 15.373 -14.850 -40.775 1.00 91.94 311 GLN A CA 1
ATOM 2355 C C . GLN A 1 311 ? 16.011 -14.487 -39.435 1.00 91.94 311 GLN A C 1
ATOM 2357 O O . GLN A 1 311 ? 17.016 -13.791 -39.415 1.00 91.94 311 GLN A O 1
ATOM 2362 N N . CYS A 1 312 ? 15.449 -14.963 -38.322 1.00 93.69 312 CYS A N 1
ATOM 2363 C CA . CYS A 1 312 ? 15.961 -14.646 -36.984 1.00 93.69 312 CYS A CA 1
ATOM 2364 C C . CYS A 1 312 ? 16.721 -15.800 -36.323 1.00 93.69 312 CYS A C 1
ATOM 2366 O O . CYS A 1 312 ? 17.128 -15.667 -35.172 1.00 93.69 312 CYS A O 1
ATOM 2368 N N . LEU A 1 313 ? 16.863 -16.940 -37.009 1.00 94.00 313 LEU A N 1
ATOM 2369 C CA . LEU A 1 313 ? 17.580 -18.130 -36.532 1.00 94.00 313 LEU A CA 1
ATOM 2370 C C . LEU A 1 313 ? 17.134 -18.586 -35.131 1.00 94.00 313 LEU A C 1
ATOM 2372 O O . LEU A 1 313 ? 17.941 -19.011 -34.309 1.00 94.00 313 LEU A O 1
ATOM 2376 N N . GLY A 1 314 ? 15.840 -18.445 -34.831 1.00 90.56 314 GLY A N 1
ATOM 2377 C CA . GLY A 1 314 ? 15.267 -18.824 -33.538 1.00 90.56 314 GLY A CA 1
ATOM 2378 C C . GLY A 1 314 ? 15.218 -17.739 -32.468 1.00 90.56 314 GLY A C 1
ATOM 2379 O O . GLY A 1 314 ? 14.524 -17.926 -31.471 1.00 90.56 314 GLY A O 1
ATOM 2380 N N . VAL A 1 315 ? 15.874 -16.593 -32.666 1.00 94.25 315 VAL A N 1
ATOM 2381 C CA . VAL A 1 315 ? 15.937 -15.521 -31.654 1.00 94.25 315 VAL A CA 1
ATOM 2382 C C . VAL A 1 315 ? 14.597 -14.794 -31.505 1.00 94.25 315 VAL A C 1
ATOM 2384 O O . VAL A 1 315 ? 14.227 -14.384 -30.410 1.00 94.25 315 VAL A O 1
ATOM 2387 N N . GLY A 1 316 ? 13.842 -14.654 -32.599 1.00 93.12 316 GLY A N 1
ATOM 2388 C CA . GLY A 1 316 ? 12.544 -13.969 -32.616 1.00 93.12 316 GLY A CA 1
ATOM 2389 C C . GLY A 1 316 ? 12.613 -12.448 -32.754 1.00 93.12 316 GLY A C 1
ATOM 2390 O O . GLY A 1 316 ? 11.587 -11.830 -33.004 1.00 93.12 316 GLY A O 1
ATOM 2391 N N . ILE A 1 317 ? 13.804 -11.856 -32.675 1.00 95.06 317 ILE A N 1
ATOM 2392 C CA . ILE A 1 317 ? 14.027 -10.408 -32.730 1.00 95.06 317 ILE A CA 1
ATOM 2393 C C . ILE A 1 317 ? 15.079 -10.115 -33.806 1.00 95.06 317 ILE A C 1
ATOM 2395 O O . ILE A 1 317 ? 16.036 -10.875 -33.957 1.00 95.06 317 ILE A O 1
ATOM 2399 N N . MET A 1 318 ? 14.890 -9.027 -34.547 1.00 95.00 318 MET A N 1
ATOM 2400 C CA . MET A 1 318 ? 15.796 -8.509 -35.573 1.00 95.00 318 MET A CA 1
ATOM 2401 C C . MET A 1 318 ? 16.236 -7.087 -35.212 1.00 95.00 318 MET A C 1
ATOM 2403 O O . MET A 1 318 ? 15.547 -6.379 -34.478 1.00 95.00 318 MET A O 1
ATOM 2407 N N . PHE A 1 319 ? 17.379 -6.640 -35.730 1.00 94.94 319 PHE A N 1
ATOM 2408 C CA . PHE A 1 319 ? 17.768 -5.236 -35.601 1.00 94.94 319 PHE A CA 1
ATOM 2409 C C . PHE A 1 319 ? 16.806 -4.343 -36.383 1.00 94.94 319 PHE A C 1
ATOM 2411 O O . PHE A 1 319 ? 16.342 -4.707 -37.463 1.00 94.94 319 PHE A O 1
ATOM 2418 N N . CYS A 1 320 ? 16.508 -3.167 -35.835 1.00 94.31 320 CYS A N 1
ATOM 2419 C CA . CYS A 1 320 ? 15.726 -2.175 -36.555 1.00 94.31 320 CYS A CA 1
ATOM 2420 C C . CYS A 1 320 ? 16.566 -1.615 -37.707 1.00 94.31 320 CYS A C 1
ATOM 2422 O O . CYS A 1 320 ? 17.551 -0.915 -37.474 1.00 94.31 320 CYS A O 1
ATOM 2424 N N . GLU A 1 321 ? 16.165 -1.909 -38.943 1.00 91.88 321 GLU A N 1
ATOM 2425 C CA . GLU A 1 321 ? 16.873 -1.462 -40.150 1.00 91.88 321 GLU A CA 1
ATOM 2426 C C . GLU A 1 321 ? 16.899 0.068 -40.270 1.00 91.88 321 GLU A C 1
ATOM 2428 O O . GLU A 1 321 ? 17.874 0.634 -40.751 1.00 91.88 321 GLU A O 1
ATOM 2433 N N . THR A 1 322 ? 15.863 0.751 -39.772 1.00 91.69 322 THR A N 1
ATOM 2434 C CA . THR A 1 322 ? 15.723 2.212 -39.871 1.00 91.69 322 THR A CA 1
ATOM 2435 C C . THR A 1 322 ? 16.728 2.986 -39.018 1.00 91.69 322 THR A C 1
ATOM 2437 O O . THR A 1 322 ? 17.055 4.112 -39.366 1.00 91.69 322 THR A O 1
ATOM 2440 N N . CYS A 1 323 ? 17.204 2.419 -37.907 1.00 93.50 323 CYS A N 1
ATOM 2441 C CA . CYS A 1 323 ? 18.187 3.067 -37.026 1.00 93.50 323 CYS A CA 1
ATOM 2442 C C . CYS A 1 323 ? 19.471 2.248 -36.852 1.00 93.50 323 CYS A C 1
ATOM 2444 O O . CYS A 1 323 ? 20.243 2.490 -35.929 1.00 93.50 323 CYS A O 1
ATOM 2446 N N . GLY A 1 324 ? 19.664 1.191 -37.648 1.00 91.06 324 GLY A N 1
ATOM 2447 C CA . GLY A 1 324 ? 20.836 0.314 -37.546 1.00 91.06 324 GLY A CA 1
ATOM 2448 C C . GLY A 1 324 ? 21.066 -0.293 -36.154 1.00 91.06 324 GLY A C 1
ATOM 2449 O O . GLY A 1 324 ? 22.193 -0.643 -35.814 1.00 91.06 324 GLY A O 1
ATOM 2450 N N . GLY A 1 325 ? 20.026 -0.385 -35.321 1.00 90.94 325 GLY A N 1
ATOM 2451 C CA . GLY A 1 325 ? 20.141 -0.836 -33.934 1.00 90.94 325 GLY A CA 1
ATOM 2452 C C . GLY A 1 325 ? 20.430 0.241 -32.883 1.00 90.94 325 GLY A C 1
ATOM 2453 O O . GLY A 1 325 ? 20.457 -0.089 -31.698 1.00 90.94 325 GLY A O 1
ATOM 2454 N N . SER A 1 326 ? 20.599 1.512 -33.264 1.00 91.50 326 SER A N 1
ATOM 2455 C CA . SER A 1 326 ? 20.880 2.611 -32.325 1.00 91.50 326 SER A CA 1
ATOM 2456 C C . SER A 1 326 ? 19.669 2.984 -31.459 1.00 91.50 326 SER A C 1
ATOM 2458 O O . SER A 1 326 ? 19.820 3.496 -30.353 1.00 91.50 326 SER A O 1
ATOM 2460 N N . GLY A 1 327 ? 18.454 2.729 -31.958 1.00 90.00 327 GLY A N 1
ATOM 2461 C CA . GLY A 1 327 ? 17.197 3.139 -31.326 1.00 90.00 327 GLY A CA 1
ATOM 2462 C C . GLY A 1 327 ? 16.863 4.625 -31.512 1.00 90.00 327 GLY A C 1
ATOM 2463 O O . GLY A 1 327 ? 15.712 5.010 -31.301 1.00 90.00 327 GLY A O 1
ATOM 2464 N N . GLY A 1 328 ? 17.812 5.444 -31.966 1.00 90.44 328 GLY A N 1
ATOM 2465 C CA . GLY A 1 328 ? 17.612 6.862 -32.260 1.00 90.44 328 GLY A CA 1
ATOM 2466 C C . GLY A 1 328 ? 17.118 7.108 -33.686 1.00 90.44 328 GLY A C 1
ATOM 2467 O O . GLY A 1 328 ? 17.186 6.227 -34.543 1.00 90.44 328 GLY A O 1
ATOM 2468 N N . ARG A 1 329 ? 16.604 8.309 -33.957 1.00 84.38 329 ARG A N 1
ATOM 2469 C CA . ARG A 1 329 ? 16.641 8.855 -35.320 1.00 84.38 329 ARG A CA 1
ATOM 2470 C C . ARG A 1 329 ? 18.075 9.305 -35.541 1.00 84.38 329 ARG A C 1
ATOM 2472 O O . ARG A 1 329 ? 18.512 10.245 -34.886 1.00 84.38 329 ARG A O 1
ATOM 2479 N N . ASP A 1 330 ? 18.810 8.591 -36.381 1.00 68.88 330 ASP A N 1
ATOM 2480 C CA . ASP A 1 330 ? 20.107 9.077 -36.829 1.00 68.88 330 ASP A CA 1
ATOM 2481 C C . ASP A 1 330 ? 19.831 10.373 -37.613 1.00 68.88 330 ASP A C 1
ATOM 2483 O O . ASP A 1 330 ? 19.139 10.345 -38.633 1.00 68.88 330 ASP A O 1
ATOM 2487 N N . SER A 1 331 ? 20.237 11.513 -37.046 1.00 54.03 331 SER A N 1
ATOM 2488 C CA . SER A 1 331 ? 20.155 12.832 -37.688 1.00 54.03 331 SER A CA 1
ATOM 2489 C C . SER A 1 331 ? 21.092 12.927 -38.883 1.00 54.03 331 SER A C 1
ATOM 2491 O O . SER A 1 331 ? 22.241 12.443 -38.757 1.00 54.03 331 SER A O 1
#

Sequence (331 aa):
MLFGLKRQIYSGCRTSGLAPGGDESDDVEAVEPAVEGSEVSETDPSQADGRASTSKLSSSSRAQISKKMKGRKLSAETKEKIRLAALSVWEKRRAEGQNNPRRTREVSEETRERISESLRGRRLSPEVKAKISAALKGRKFSQEHRQALSESFTGEKNPMFGRKRSERTKKLISQKAKERASARNAGQTTEKPTKKKRGKGGARKAAKAADDESASSSTGLEEEADSSGVSVDGLYAEEEYDEMMEEVLKNVELPLSVTKGIRQGKANLDDEKKEKEELEASRCPVCSGTGSVDCSVCVGRHGVSSSSCPQCLGVGIMFCETCGGSGGRDS

Radius of gyration: 38.25 Å; chains: 1; bounding box: 96×88×82 Å

Organism: NCBI:txid101924

Foldseek 3Di:
DDDDDDDDDDDDDDDPDDDDDDDDDDDDDDDDDDDDDDDDDDDDPDDPPPPPPPPPDDPVVVVVVCVVPPPDDDDPVVVVVVVVVVVVVVVVCVVVVVDPPVVPDDDDPVRVVVVCVVCPPDDDDPVVVVVVCVVPPPDDDDPVVVVVVVVCCDAPNNPCHPPDDDPVVVVVVVVVVVVVVVVVVVVPDDDDDDDPDDDDDDDDDDDDDDDDDDDDDDDDDDDDDDDDDDDPPDPPDPVVVVVVVVVVVVPDPDPPVVVVVVVVVVVVVVVVVVVVVVVQLFFDPQPSQQQKDFDCPACVPPVAFDCPDPPCNRPRMGGDPCVNSRRTNPD

pLDDT: mean 72.99, std 23.4, range [31.94, 96.94]

Secondary structure (DSSP, 8-state):
----------------------------------------PPP-S-------------HHHHHHHHHHHTTPPPPHHHHHHHHHHHHHHHHHHHHTT---HHHHPPPPHHHHHHHHHHHTT-PPPHHHHHHHHHHHTT-PPPHHHHHHHHHHTSGGGSTTTTPPPPHHHHHHHHHHHHHHHHHHHHT-SS---------------PPP-----------------------------HHHHHHHHHHHHHT----HHHHHHHHHHHHHHHHHHHHHHHHHHTB-TTTTTSSEEE-TTTHHHHSS--TT-TTTTT--EEE-GGGTTS-B---